Protein AF-A0A938SG83-F1 (afdb_monomer)

pLDDT: mean 83.79, std 10.86, range [40.94, 95.56]

Secondary structure (DSSP, 8-state):
--HHHHHHHHHHHHHHHHHHHHHHHHHHHHHHHHHHHHHHHHHHHHHHHHHHHHHHHHHHHHHHHHHHH--HHHHHHHHHHHHHHHHHHHHTTTT--HHHHHHHHHHHHHHHHHHHHHHHHHHHTTT---TT-PPPHHHHHHHHHHHHHHHHHHHHHHHHHHHHHHHHHHHHHHHHHHHHHHHHHHHHHHHHHHHHHHHHHHTTTTT--

Foldseek 3Di:
DDLVVLVVVLVVVLVVLVVVLVVLVVVLVVVLVVLVVLLVLLVVLLVLLVVLLVLLVLLVVLLQVCQQAVDCVSVVSNVVSLVVSLVSLVVSPPPDDPVLVVLSVVLNVLSVVLSVVSVVVSVVCRPPNDNPDDDDPVSVVSSVVSSVSSVVSSVVSVVSSVVSVVVSVVSVVVSVVVSVVSVVVSVVVNVVSVVVSVCVVCVVVVVVD

Radius of gyration: 32.95 Å; Cα contacts (8 Å, |Δi|>4): 135; chains: 1; bounding box: 69×24×102 Å

Structure (mmCIF, N/CA/C/O backbone):
data_AF-A0A938SG83-F1
#
_entry.id   AF-A0A938SG83-F1
#
loop_
_atom_site.group_PDB
_atom_site.id
_atom_site.type_symbol
_atom_site.label_atom_id
_atom_site.label_alt_id
_atom_site.label_comp_id
_atom_site.label_asym_id
_atom_site.label_entity_id
_atom_site.label_seq_id
_atom_site.pdbx_PDB_ins_code
_atom_site.Cartn_x
_atom_site.Cartn_y
_atom_site.Cartn_z
_atom_site.occupancy
_atom_site.B_iso_or_equiv
_atom_site.auth_seq_id
_atom_site.auth_comp_id
_atom_site.auth_asym_id
_atom_site.auth_atom_id
_atom_site.pdbx_PDB_model_num
ATOM 1 N N . MET A 1 1 ? -26.686 10.753 59.997 1.00 58.47 1 MET A N 1
ATOM 2 C CA . MET A 1 1 ? -26.735 11.209 58.584 1.00 58.47 1 MET A CA 1
ATOM 3 C C . MET A 1 1 ? -28.172 11.558 58.222 1.00 58.47 1 MET A C 1
ATOM 5 O O . MET A 1 1 ? -29.038 10.731 58.474 1.00 58.47 1 MET A O 1
ATOM 9 N N . THR A 1 2 ? -28.427 12.744 57.662 1.00 77.75 2 THR A N 1
ATOM 10 C CA . THR A 1 2 ? -29.764 13.160 57.194 1.00 77.75 2 THR A CA 1
ATOM 11 C C . THR A 1 2 ? -30.182 12.389 55.936 1.00 77.75 2 THR A C 1
ATOM 13 O O . THR A 1 2 ? -29.326 11.965 55.159 1.00 77.75 2 THR A O 1
ATOM 16 N N . ILE A 1 3 ? -31.492 12.224 55.721 1.00 70.81 3 ILE A N 1
ATOM 17 C CA . ILE A 1 3 ? -32.069 11.568 54.528 1.00 70.81 3 ILE A CA 1
ATOM 18 C C . ILE A 1 3 ? -31.540 12.221 53.238 1.00 70.81 3 ILE A C 1
ATOM 20 O O . ILE A 1 3 ? -31.137 11.522 52.312 1.00 70.81 3 ILE A O 1
ATOM 24 N N . ALA A 1 4 ? -31.420 13.553 53.228 1.00 72.81 4 ALA A N 1
ATOM 25 C CA . ALA A 1 4 ? -30.860 14.315 52.112 1.00 72.81 4 ALA A CA 1
ATOM 26 C C . ALA A 1 4 ? -29.414 13.911 51.761 1.00 72.81 4 ALA A C 1
ATOM 28 O O . ALA A 1 4 ? -29.109 13.704 50.591 1.00 72.81 4 ALA A O 1
ATOM 29 N N . ARG A 1 5 ? -28.526 13.720 52.754 1.00 74.44 5 ARG A N 1
ATOM 30 C CA . ARG A 1 5 ? -27.141 13.266 52.503 1.00 74.44 5 ARG A CA 1
ATOM 31 C C . ARG A 1 5 ? -27.086 11.862 51.898 1.00 74.44 5 ARG A C 1
ATOM 33 O O . ARG A 1 5 ? -26.196 11.592 51.103 1.00 74.44 5 ARG A O 1
ATOM 40 N N . LYS A 1 6 ? -28.024 10.982 52.264 1.00 68.75 6 LYS A N 1
ATOM 41 C CA . LYS A 1 6 ? -28.094 9.606 51.746 1.00 68.75 6 LYS A CA 1
ATOM 42 C C . LYS A 1 6 ? -28.573 9.563 50.293 1.00 68.75 6 LYS A C 1
ATOM 44 O O . LYS A 1 6 ? -27.947 8.896 49.478 1.00 68.75 6 LYS A O 1
ATOM 49 N N . LEU A 1 7 ? -29.625 10.319 49.966 1.00 73.50 7 LEU A N 1
ATOM 50 C CA . LEU A 1 7 ? -30.102 10.481 48.586 1.00 73.50 7 LEU A CA 1
ATOM 51 C C . LEU A 1 7 ? -29.025 11.105 47.690 1.00 73.50 7 LEU A C 1
ATOM 53 O O . LEU A 1 7 ? -28.800 10.628 46.583 1.00 73.50 7 LEU A O 1
ATOM 57 N N . PHE A 1 8 ? -28.313 12.117 48.197 1.00 79.38 8 PHE A N 1
ATOM 58 C CA . PHE A 1 8 ? -27.224 12.758 47.463 1.00 79.38 8 PHE A CA 1
ATOM 59 C C . PHE A 1 8 ? -26.074 11.786 47.167 1.00 79.38 8 PHE A C 1
ATOM 61 O O . PHE A 1 8 ? -25.594 11.744 46.041 1.00 79.38 8 PHE A O 1
ATOM 68 N N . LEU A 1 9 ? -25.670 10.956 48.140 1.00 77.62 9 LEU A N 1
ATOM 69 C CA . LEU A 1 9 ? -24.632 9.936 47.935 1.00 77.62 9 LEU A CA 1
ATOM 70 C C . LEU A 1 9 ? -25.041 8.886 46.891 1.00 77.62 9 LEU A C 1
ATOM 72 O O . LEU A 1 9 ? -24.224 8.522 46.050 1.00 77.62 9 LEU A O 1
ATOM 76 N N . GLY A 1 10 ? -26.297 8.425 46.922 1.00 71.50 10 GLY A N 1
ATOM 77 C CA . GLY A 1 10 ? -26.821 7.481 45.930 1.00 71.50 10 GLY A CA 1
ATOM 78 C C . GLY A 1 10 ? -26.847 8.072 44.519 1.00 71.50 10 GLY A C 1
ATOM 79 O O . GLY A 1 10 ? -26.412 7.425 43.569 1.00 71.50 10 GLY A O 1
ATOM 80 N N . PHE A 1 11 ? -27.278 9.330 44.389 1.00 78.88 11 PHE A N 1
ATOM 81 C CA . PHE A 1 11 ? -27.273 10.048 43.114 1.00 78.88 11 PHE A CA 1
ATOM 82 C C . PHE A 1 11 ? -25.852 10.262 42.574 1.00 78.88 11 PHE A C 1
ATOM 84 O O . PHE A 1 11 ? -25.595 10.047 41.392 1.00 78.88 11 PHE A O 1
ATOM 91 N N . LEU A 1 12 ? -24.905 10.618 43.445 1.00 82.62 12 LEU A N 1
ATOM 92 C CA . LEU A 1 12 ? -23.506 10.824 43.071 1.00 82.62 12 LEU A CA 1
ATOM 93 C C . LEU A 1 12 ? -22.825 9.508 42.657 1.00 82.62 12 LEU A C 1
ATOM 95 O O . LEU A 1 12 ? -22.059 9.494 41.697 1.00 82.62 12 LEU A O 1
ATOM 99 N N . GLY A 1 13 ? -23.164 8.396 43.318 1.00 78.88 13 GLY A N 1
ATOM 100 C CA . GLY A 1 13 ? -22.734 7.054 42.918 1.00 78.88 13 GLY A CA 1
ATOM 101 C C . GLY A 1 13 ? -23.264 6.646 41.540 1.00 78.88 13 GLY A C 1
ATOM 102 O O . GLY A 1 13 ? -22.503 6.129 40.725 1.00 78.88 13 GLY A O 1
ATOM 103 N N . LEU A 1 14 ? -24.534 6.942 41.241 1.00 77.81 14 LEU A N 1
ATOM 104 C CA . LEU A 1 14 ? -25.116 6.700 39.917 1.00 77.81 14 LEU A CA 1
ATOM 105 C C . LEU A 1 14 ? -24.418 7.532 38.830 1.00 77.81 14 LEU A C 1
ATOM 107 O O . LEU A 1 14 ? -24.087 7.001 37.774 1.00 77.81 14 LEU A O 1
ATOM 111 N N . ILE A 1 15 ? -24.151 8.816 39.093 1.00 82.88 15 ILE A N 1
ATOM 112 C CA . ILE A 1 15 ? -23.405 9.678 38.163 1.00 82.88 15 ILE A CA 1
ATOM 113 C C . ILE A 1 15 ? -22.009 9.111 37.903 1.00 82.88 15 ILE A C 1
ATOM 115 O O . ILE A 1 15 ? -21.587 9.052 36.750 1.00 82.88 15 ILE A O 1
ATOM 119 N N . PHE A 1 16 ? -21.300 8.680 38.950 1.00 83.38 16 PHE A N 1
ATOM 120 C CA . PHE A 1 16 ? -19.967 8.098 38.805 1.00 83.38 16 PHE A CA 1
ATOM 121 C C . PHE A 1 16 ? -19.992 6.832 37.939 1.00 83.38 16 PHE A C 1
ATOM 123 O O . PHE A 1 16 ? -19.154 6.680 37.055 1.00 83.38 16 PHE A O 1
ATOM 130 N N . LEU A 1 17 ? -20.990 5.967 38.136 1.00 79.88 17 LEU A N 1
ATOM 131 C CA . LEU A 1 17 ? -21.187 4.763 37.329 1.00 79.88 17 LEU A CA 1
ATOM 132 C C . LEU A 1 17 ? -21.442 5.099 35.851 1.00 79.88 17 LEU A C 1
ATOM 134 O O . LEU A 1 17 ? -20.802 4.529 34.973 1.00 79.88 17 LEU A O 1
ATOM 138 N N . ILE A 1 18 ? -22.331 6.057 35.568 1.00 80.50 18 ILE A N 1
ATOM 139 C CA . ILE A 1 18 ? -22.620 6.504 34.195 1.00 80.50 18 ILE A CA 1
ATOM 140 C C . ILE A 1 18 ? -21.370 7.111 33.548 1.00 80.50 18 ILE A C 1
ATOM 142 O O . ILE A 1 18 ? -21.065 6.809 32.395 1.00 80.50 18 ILE A O 1
ATOM 146 N N . ALA A 1 19 ? -20.626 7.942 34.282 1.00 83.81 19 ALA A N 1
ATOM 147 C CA . ALA A 1 19 ? -19.393 8.548 33.792 1.00 83.81 19 ALA A CA 1
ATOM 148 C C . ALA A 1 19 ? -18.319 7.491 33.488 1.00 83.81 19 ALA A C 1
ATOM 150 O O . ALA A 1 19 ? -17.648 7.586 32.462 1.00 83.81 19 ALA A O 1
ATOM 151 N N . PHE A 1 20 ? -18.188 6.469 34.340 1.00 83.50 20 PHE A N 1
ATOM 152 C CA . PHE A 1 20 ? -17.279 5.346 34.125 1.00 83.50 20 PHE A CA 1
ATOM 153 C C . PHE A 1 20 ? -17.648 4.556 32.862 1.00 83.50 20 PHE A C 1
ATOM 155 O O . PHE A 1 20 ? -16.796 4.369 31.995 1.00 83.50 20 PHE A O 1
ATOM 162 N N . LEU A 1 21 ? -18.925 4.188 32.702 1.00 79.81 21 LEU A N 1
ATOM 163 C CA . LEU A 1 21 ? -19.431 3.497 31.509 1.00 79.81 21 LEU A CA 1
ATOM 164 C C . LEU A 1 21 ? -19.200 4.313 30.229 1.00 79.81 21 LEU A C 1
ATOM 166 O O . LEU A 1 21 ? -18.760 3.775 29.213 1.00 79.81 21 LEU A O 1
ATOM 170 N N . ALA A 1 22 ? -19.457 5.623 30.276 1.00 80.69 22 ALA A N 1
ATOM 171 C CA . ALA A 1 22 ? -19.234 6.514 29.143 1.00 80.69 22 ALA A CA 1
ATOM 172 C C . ALA A 1 22 ? -17.743 6.621 28.782 1.00 80.69 22 ALA A C 1
ATOM 174 O O . ALA A 1 22 ? -17.390 6.528 27.606 1.00 80.69 22 ALA A O 1
ATOM 175 N N . ALA A 1 23 ? -16.861 6.783 29.773 1.00 83.38 23 ALA A N 1
ATOM 176 C CA . ALA A 1 23 ? -15.417 6.847 29.555 1.00 83.38 23 ALA A CA 1
ATOM 177 C C . ALA A 1 23 ? -14.872 5.539 28.960 1.00 83.38 23 ALA A C 1
ATOM 179 O O . ALA A 1 23 ? -14.093 5.574 28.006 1.00 83.38 23 ALA A O 1
ATOM 180 N N . PHE A 1 24 ? -15.329 4.400 29.481 1.00 81.62 24 PHE A N 1
ATOM 181 C CA . PHE A 1 24 ? -14.961 3.075 28.996 1.00 81.62 24 PHE A CA 1
ATOM 182 C C . PHE A 1 24 ? -15.437 2.839 27.554 1.00 81.62 24 PHE A C 1
ATOM 184 O O . PHE A 1 24 ? -14.661 2.412 26.699 1.00 81.62 24 PHE A O 1
ATOM 191 N N . GLY A 1 25 ? -16.679 3.219 27.236 1.00 79.06 25 GLY A N 1
ATOM 192 C CA . GLY A 1 25 ? -17.199 3.141 25.871 1.00 79.06 25 GLY A CA 1
ATOM 193 C C . GLY A 1 25 ? -16.419 4.009 24.882 1.00 79.06 25 GLY A C 1
ATOM 194 O O . GLY A 1 25 ? -16.067 3.545 23.798 1.00 79.06 25 GLY A O 1
ATOM 195 N N . VAL A 1 26 ? -16.077 5.245 25.262 1.00 85.00 26 VAL A N 1
ATOM 196 C CA . VAL A 1 26 ? -15.258 6.137 24.421 1.00 85.00 26 VAL A CA 1
ATOM 197 C C . VAL A 1 26 ? -13.861 5.562 24.180 1.00 85.00 26 VAL A C 1
ATOM 199 O O . VAL A 1 26 ? -13.333 5.710 23.078 1.00 85.00 26 VAL A O 1
ATOM 202 N N . TYR A 1 27 ? -13.256 4.917 25.180 1.00 85.12 27 TYR A N 1
ATOM 203 C CA . TYR A 1 27 ? -11.946 4.283 25.036 1.00 85.12 27 TYR A CA 1
ATOM 204 C C . TYR A 1 27 ? -11.964 3.181 23.966 1.00 85.12 27 TYR A C 1
ATOM 206 O O . TYR A 1 27 ? -11.200 3.268 23.005 1.00 85.12 27 TYR A O 1
ATOM 214 N N . HIS A 1 28 ? -12.894 2.227 24.060 1.00 80.31 28 HIS A N 1
ATOM 215 C CA . HIS A 1 28 ? -12.979 1.120 23.101 1.00 80.31 28 HIS A CA 1
ATOM 216 C C . HIS A 1 28 ? -13.364 1.561 21.689 1.00 80.31 28 HIS A C 1
ATOM 218 O O . HIS A 1 28 ? -12.824 1.043 20.716 1.00 80.31 28 HIS A O 1
ATOM 224 N N . VAL A 1 29 ? -14.248 2.556 21.551 1.00 82.31 29 VAL A N 1
ATOM 225 C CA . VAL A 1 29 ? -14.577 3.111 20.228 1.00 82.31 29 VAL A CA 1
ATOM 226 C C . VAL A 1 29 ? -13.345 3.744 19.580 1.00 82.31 29 VAL A C 1
ATOM 228 O O . VAL A 1 29 ? -13.130 3.569 18.384 1.00 82.31 29 VAL A O 1
ATOM 231 N N . ARG A 1 30 ? -12.510 4.453 20.351 1.00 86.00 30 ARG A N 1
ATOM 232 C CA . ARG A 1 30 ? -11.270 5.054 19.831 1.00 86.00 30 ARG A CA 1
ATOM 233 C C . ARG A 1 30 ? -10.227 4.013 19.444 1.00 86.00 30 ARG A C 1
ATOM 235 O O . ARG A 1 30 ? -9.486 4.239 18.494 1.00 86.00 30 ARG A O 1
ATOM 242 N N . GLU A 1 31 ? -10.135 2.921 20.190 1.00 84.06 31 GLU A N 1
ATOM 243 C CA . GLU A 1 31 ? -9.242 1.806 19.871 1.00 84.06 31 GLU A CA 1
ATOM 244 C C . GLU A 1 31 ? -9.673 1.126 18.567 1.00 84.06 31 GLU A C 1
ATOM 246 O O . GLU A 1 31 ? -8.895 1.094 17.616 1.00 84.06 31 GLU A O 1
ATOM 251 N N . LEU A 1 32 ? -10.959 0.778 18.453 1.00 83.25 32 LEU A N 1
ATOM 252 C CA . LEU A 1 32 ? -11.530 0.215 17.231 1.00 83.25 32 LEU A CA 1
ATOM 253 C C . LEU A 1 32 ? -11.333 1.141 16.021 1.00 83.25 32 LEU A C 1
ATOM 255 O O . LEU A 1 32 ? -10.962 0.682 14.942 1.00 83.25 32 LEU A O 1
ATOM 259 N N . GLN A 1 33 ? -11.541 2.452 16.190 1.00 86.25 33 GLN A N 1
ATOM 260 C CA . GLN A 1 33 ? -11.285 3.436 15.133 1.00 86.25 33 GLN A CA 1
ATOM 261 C C . GLN A 1 33 ? -9.827 3.409 14.667 1.00 86.25 33 GLN A C 1
ATOM 263 O O . GLN A 1 33 ? -9.587 3.374 13.466 1.00 86.25 33 GLN A O 1
ATOM 268 N N . ARG A 1 34 ? -8.856 3.362 15.589 1.00 86.25 34 ARG A N 1
ATOM 269 C CA . ARG A 1 34 ? -7.429 3.316 15.231 1.00 86.25 34 ARG A CA 1
ATOM 270 C C . ARG A 1 34 ? -7.075 2.081 14.411 1.00 86.25 34 ARG A C 1
ATOM 272 O O . ARG A 1 34 ? -6.322 2.206 13.447 1.00 86.25 34 ARG A O 1
ATOM 279 N N . ASP A 1 35 ? -7.598 0.916 14.773 1.00 84.94 35 ASP A N 1
ATOM 280 C CA . ASP A 1 35 ? -7.291 -0.320 14.048 1.00 84.94 35 ASP A CA 1
ATOM 281 C C . ASP A 1 35 ? -7.990 -0.366 12.688 1.00 84.94 35 ASP A C 1
ATOM 283 O O . ASP A 1 35 ? -7.405 -0.801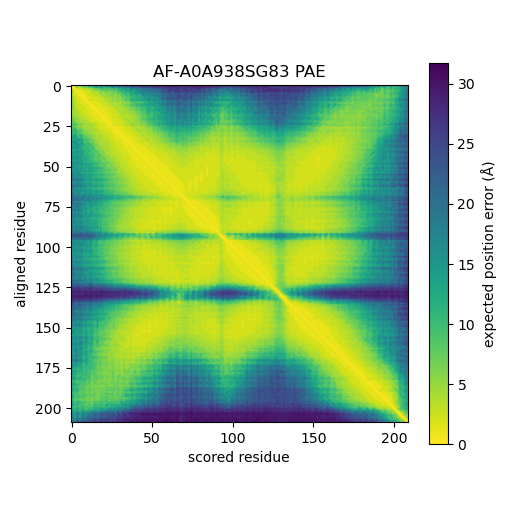 11.694 1.00 84.94 35 ASP A O 1
ATOM 287 N N . THR A 1 36 ? -9.198 0.197 12.602 1.00 84.88 36 THR A N 1
ATOM 288 C CA . THR A 1 36 ? -9.910 0.354 11.326 1.00 84.88 36 THR A CA 1
ATOM 289 C C . THR A 1 36 ? -9.180 1.330 10.395 1.00 84.88 36 THR A C 1
ATOM 291 O O . THR A 1 36 ? -8.990 1.025 9.216 1.00 84.88 36 THR A O 1
ATOM 294 N N . ASP A 1 37 ? -8.704 2.464 10.918 1.00 88.19 37 ASP A N 1
ATOM 295 C CA . ASP A 1 37 ? -7.928 3.456 10.163 1.00 88.19 37 ASP A CA 1
ATOM 296 C C . ASP A 1 37 ? -6.611 2.853 9.646 1.00 88.19 37 ASP A C 1
ATOM 298 O O . ASP A 1 37 ? -6.239 3.054 8.486 1.00 88.19 37 ASP A O 1
ATOM 302 N N . ARG A 1 38 ? -5.923 2.049 10.472 1.00 86.69 38 ARG A N 1
ATOM 303 C CA . ARG A 1 38 ? -4.720 1.301 10.064 1.00 86.69 38 ARG A CA 1
ATOM 304 C C . ARG A 1 38 ? -5.021 0.285 8.968 1.00 86.69 38 ARG A C 1
ATOM 306 O O . ARG A 1 38 ? -4.286 0.219 7.983 1.00 86.69 38 ARG A O 1
ATOM 313 N N . ALA A 1 39 ? -6.098 -0.488 9.103 1.00 87.69 39 ALA A N 1
ATOM 314 C CA . ALA A 1 39 ? -6.517 -1.438 8.076 1.00 87.69 39 ALA A CA 1
ATOM 315 C C . ALA A 1 39 ? -6.831 -0.722 6.752 1.00 87.69 39 ALA A C 1
ATOM 317 O O . ALA A 1 39 ? -6.397 -1.155 5.681 1.00 87.69 39 ALA A O 1
ATOM 318 N N . GLU A 1 40 ? -7.531 0.414 6.804 1.00 89.50 40 GLU A N 1
ATOM 319 C CA . GLU A 1 40 ? -7.802 1.209 5.610 1.00 89.50 40 GLU A CA 1
ATOM 320 C C . GLU A 1 40 ? -6.510 1.741 4.980 1.00 89.50 40 GLU A C 1
ATOM 322 O O . GLU A 1 40 ? -6.359 1.710 3.755 1.00 89.50 40 GLU A O 1
ATOM 327 N N . GLN A 1 41 ? -5.563 2.187 5.797 1.00 89.44 41 GLN A N 1
ATOM 328 C CA . GLN A 1 41 ? -4.268 2.661 5.336 1.00 89.44 41 GLN A CA 1
ATOM 329 C C . GLN A 1 41 ? -3.470 1.567 4.617 1.00 89.44 41 GLN A C 1
ATOM 331 O O . GLN A 1 41 ? -3.013 1.796 3.495 1.00 89.44 41 GLN A O 1
ATOM 336 N N . TYR A 1 42 ? -3.368 0.363 5.188 1.00 90.25 42 TYR A N 1
ATOM 337 C CA . TYR A 1 42 ? -2.723 -0.772 4.518 1.00 90.25 42 TYR A CA 1
ATOM 338 C C . TYR A 1 42 ? -3.418 -1.128 3.200 1.00 90.25 42 TYR A C 1
ATOM 340 O O . TYR A 1 42 ? -2.754 -1.335 2.181 1.00 90.25 42 TYR A O 1
ATOM 348 N N . ARG A 1 43 ? -4.756 -1.100 3.171 1.00 90.50 43 ARG A N 1
ATOM 349 C CA . ARG A 1 43 ? -5.537 -1.319 1.945 1.00 90.50 43 ARG A CA 1
ATOM 350 C C . ARG A 1 43 ? -5.224 -0.270 0.874 1.00 90.50 43 ARG A C 1
ATOM 352 O O . ARG A 1 43 ? -5.032 -0.622 -0.289 1.00 90.50 43 ARG A O 1
ATOM 359 N N . ARG A 1 44 ? -5.157 1.014 1.244 1.00 91.50 44 ARG A N 1
ATOM 360 C CA . ARG A 1 44 ? -4.800 2.109 0.322 1.00 91.50 44 ARG A CA 1
ATOM 361 C C . ARG A 1 44 ? -3.371 1.960 -0.203 1.00 91.50 44 ARG A C 1
ATOM 363 O O . ARG A 1 44 ? -3.151 2.154 -1.399 1.00 91.50 44 ARG A O 1
ATOM 370 N N . ASN A 1 45 ? -2.426 1.563 0.648 1.00 91.50 45 ASN A N 1
ATOM 371 C CA . ASN A 1 45 ? -1.042 1.311 0.245 1.00 91.50 45 ASN A CA 1
ATOM 372 C C . ASN A 1 45 ? -0.945 0.141 -0.748 1.00 91.50 45 ASN A C 1
ATOM 374 O O . ASN A 1 45 ? -0.272 0.268 -1.770 1.00 91.50 45 ASN A O 1
ATOM 378 N N . ALA A 1 46 ? -1.670 -0.956 -0.511 1.00 91.69 46 ALA A N 1
ATOM 379 C CA . ALA A 1 46 ? -1.731 -2.094 -1.430 1.00 91.69 46 ALA A CA 1
ATOM 380 C C . ALA A 1 46 ? -2.332 -1.716 -2.798 1.00 91.69 46 ALA A C 1
ATOM 382 O O . ALA A 1 46 ? -1.792 -2.090 -3.840 1.00 91.69 46 ALA A O 1
ATOM 383 N N . LEU A 1 47 ? -3.418 -0.932 -2.815 1.00 92.12 47 LEU A N 1
ATOM 384 C CA . LEU A 1 47 ? -4.016 -0.424 -4.058 1.00 92.12 47 LEU A CA 1
ATOM 385 C C . LEU A 1 47 ? -3.049 0.485 -4.824 1.00 92.12 47 LEU A C 1
ATOM 387 O O . LEU A 1 47 ? -2.863 0.308 -6.025 1.00 92.12 47 LEU A O 1
ATOM 391 N N . THR A 1 48 ? -2.376 1.395 -4.122 1.00 93.06 48 THR A N 1
ATOM 392 C CA . THR A 1 48 ? -1.378 2.293 -4.720 1.00 93.06 48 THR A CA 1
ATOM 393 C C . THR A 1 48 ? -0.199 1.508 -5.303 1.00 93.06 48 THR A C 1
ATOM 395 O O . THR A 1 48 ? 0.254 1.800 -6.406 1.00 93.06 48 THR A O 1
ATOM 398 N N . LEU A 1 49 ? 0.285 0.466 -4.617 1.00 93.94 49 LEU A N 1
ATOM 399 C CA . LEU A 1 49 ? 1.324 -0.416 -5.163 1.00 93.94 49 LEU A CA 1
ATOM 400 C C . LEU A 1 49 ? 0.865 -1.158 -6.421 1.00 93.94 49 LEU A C 1
ATOM 402 O O . LEU A 1 49 ? 1.658 -1.346 -7.343 1.00 93.94 49 LEU A O 1
ATOM 406 N N . ARG A 1 50 ? -0.411 -1.541 -6.497 1.00 94.00 50 ARG A N 1
ATOM 407 C CA . ARG A 1 50 ? -0.982 -2.157 -7.697 1.00 94.00 50 ARG A CA 1
ATOM 408 C C . ARG A 1 50 ? -1.060 -1.173 -8.866 1.00 94.00 50 ARG A C 1
ATOM 410 O O . ARG A 1 50 ? -0.767 -1.551 -9.997 1.00 94.00 50 ARG A O 1
ATOM 417 N N . GLU A 1 51 ? -1.389 0.090 -8.607 1.00 94.25 51 GLU A N 1
ATOM 418 C CA . GLU A 1 51 ? -1.317 1.156 -9.617 1.00 94.25 51 GLU A CA 1
ATOM 419 C C . GLU A 1 51 ? 0.123 1.386 -10.095 1.00 94.25 51 GLU A C 1
ATOM 421 O O . GLU A 1 51 ? 0.368 1.481 -11.298 1.00 94.25 51 GLU A O 1
ATOM 426 N N . ILE A 1 52 ? 1.092 1.385 -9.175 1.00 94.50 52 ILE A N 1
ATOM 427 C CA . ILE A 1 52 ? 2.520 1.463 -9.507 1.00 94.50 52 ILE A CA 1
ATOM 428 C C . ILE A 1 52 ? 2.943 0.281 -10.385 1.00 94.50 52 ILE A C 1
ATOM 430 O O . ILE A 1 52 ? 3.646 0.482 -11.372 1.00 94.50 52 ILE A O 1
ATOM 434 N N . GLN A 1 53 ? 2.493 -0.939 -10.078 1.00 93.81 53 GLN A N 1
ATOM 435 C CA . GLN A 1 53 ? 2.777 -2.128 -10.884 1.00 93.81 53 GLN A CA 1
ATOM 436 C C . GLN A 1 53 ? 2.282 -1.967 -12.329 1.00 93.81 53 GLN A C 1
ATOM 438 O O . GLN A 1 53 ? 3.019 -2.261 -13.273 1.00 93.81 53 GLN A O 1
ATOM 443 N N . LEU A 1 54 ? 1.056 -1.466 -12.511 1.00 93.06 54 LEU A N 1
ATOM 444 C CA . LEU A 1 54 ? 0.501 -1.182 -13.836 1.00 93.06 54 LEU A CA 1
ATOM 445 C C . LEU A 1 54 ? 1.326 -0.116 -14.564 1.00 93.06 54 LEU A C 1
ATOM 447 O O . LEU A 1 54 ? 1.723 -0.319 -15.706 1.00 93.06 54 LEU A O 1
ATOM 451 N N . ARG A 1 55 ? 1.696 0.969 -13.884 1.00 94.00 55 ARG A N 1
ATOM 452 C CA . ARG A 1 55 ? 2.490 2.043 -14.498 1.00 94.00 55 ARG A CA 1
ATOM 453 C C . ARG A 1 55 ? 3.918 1.642 -14.826 1.00 94.00 55 ARG A C 1
ATOM 455 O O . ARG A 1 55 ? 4.470 2.127 -15.810 1.00 94.00 55 ARG A O 1
ATOM 462 N N . LEU A 1 56 ? 4.529 0.756 -14.044 1.00 93.12 56 LEU A N 1
ATOM 463 C CA . LEU A 1 56 ? 5.818 0.153 -14.385 1.00 93.12 56 LEU A CA 1
ATOM 464 C C . LEU A 1 56 ? 5.709 -0.642 -15.692 1.00 93.12 56 LEU A C 1
ATOM 466 O O . LEU A 1 56 ? 6.615 -0.588 -16.519 1.00 93.12 56 LEU A O 1
ATOM 470 N N . ARG A 1 57 ? 4.585 -1.337 -15.916 1.00 92.62 57 ARG A N 1
ATOM 471 C CA . ARG A 1 57 ? 4.311 -2.024 -17.189 1.00 92.62 57 ARG A CA 1
ATOM 472 C C . ARG A 1 57 ? 4.146 -1.044 -18.340 1.00 92.62 57 ARG A C 1
ATOM 474 O O . ARG A 1 57 ? 4.816 -1.211 -19.353 1.00 92.62 57 ARG A O 1
ATOM 481 N N . ASP A 1 58 ? 3.377 0.018 -18.144 1.00 93.69 58 ASP A N 1
ATOM 482 C CA . ASP A 1 58 ? 3.234 1.069 -19.155 1.00 93.69 58 ASP A CA 1
ATOM 483 C C . ASP A 1 58 ? 4.588 1.729 -19.474 1.00 93.69 58 ASP A C 1
ATOM 485 O O . ASP A 1 58 ? 4.879 2.057 -20.623 1.00 93.69 58 ASP A O 1
ATOM 489 N N . THR A 1 59 ? 5.456 1.879 -18.466 1.00 92.62 59 THR A N 1
ATOM 490 C CA . THR A 1 59 ? 6.816 2.423 -18.618 1.00 92.62 59 THR A CA 1
ATOM 491 C C . THR A 1 59 ? 7.674 1.502 -19.489 1.00 92.62 59 THR A C 1
ATOM 493 O O . THR A 1 59 ? 8.354 1.976 -20.402 1.00 92.62 59 THR A O 1
ATOM 496 N N . ARG A 1 60 ? 7.608 0.183 -19.256 1.00 91.19 60 ARG A N 1
ATOM 497 C CA . ARG A 1 60 ? 8.274 -0.829 -20.091 1.00 91.19 60 ARG A CA 1
ATOM 498 C C . ARG A 1 60 ? 7.782 -0.779 -21.528 1.00 91.19 60 ARG A C 1
ATOM 500 O O . ARG A 1 60 ? 8.596 -0.795 -22.448 1.00 91.19 60 ARG A O 1
ATOM 507 N N . ASP A 1 61 ? 6.470 -0.720 -21.717 1.00 92.00 61 ASP A N 1
ATOM 508 C CA . ASP A 1 61 ? 5.854 -0.735 -23.040 1.00 92.00 61 ASP A CA 1
ATOM 509 C C . ASP A 1 61 ? 6.188 0.545 -23.818 1.00 92.00 61 ASP A C 1
ATOM 511 O O . ASP A 1 61 ? 6.505 0.474 -25.009 1.00 92.00 61 ASP A O 1
ATOM 515 N N . ALA A 1 62 ? 6.222 1.704 -23.150 1.00 92.12 62 ALA A N 1
ATOM 516 C CA . ALA A 1 62 ? 6.691 2.960 -23.732 1.00 92.12 62 ALA A CA 1
ATOM 517 C C . ALA A 1 62 ? 8.170 2.877 -24.147 1.00 92.12 62 ALA A C 1
ATOM 519 O O . ALA A 1 62 ? 8.507 3.217 -25.281 1.00 92.12 62 ALA A O 1
ATOM 520 N N . PHE A 1 63 ? 9.044 2.354 -23.280 1.00 91.25 63 PHE A N 1
ATOM 521 C CA . PHE A 1 63 ? 10.459 2.149 -23.605 1.00 91.25 63 PHE A CA 1
ATOM 522 C C . PHE A 1 63 ? 10.647 1.183 -24.784 1.00 91.25 63 PHE A C 1
ATOM 524 O O . PHE A 1 63 ? 11.354 1.490 -25.743 1.00 91.25 63 PHE A O 1
ATOM 531 N N . ALA A 1 64 ? 9.975 0.031 -24.765 1.00 89.38 64 ALA A N 1
ATOM 532 C CA . ALA A 1 64 ? 10.037 -0.946 -25.846 1.00 89.38 64 ALA A CA 1
ATOM 533 C C . ALA A 1 64 ? 9.506 -0.373 -27.171 1.00 89.38 64 ALA A C 1
ATOM 535 O O . ALA A 1 64 ? 10.065 -0.646 -28.234 1.00 89.38 64 ALA A O 1
ATOM 536 N N . SER A 1 65 ? 8.450 0.443 -27.121 1.00 90.06 65 SER A N 1
ATOM 537 C CA . SER A 1 65 ? 7.894 1.115 -28.301 1.00 90.06 65 SER A CA 1
ATOM 538 C C . SER A 1 65 ? 8.854 2.165 -28.853 1.00 90.06 65 SER A C 1
ATOM 540 O O . SER A 1 65 ? 9.056 2.212 -30.068 1.00 90.06 65 SER A O 1
ATOM 542 N N . PHE A 1 66 ? 9.517 2.933 -27.981 1.00 89.69 66 PHE A N 1
ATOM 543 C CA . PHE A 1 66 ? 10.592 3.843 -28.375 1.00 89.69 66 PHE A CA 1
ATOM 544 C C . PHE A 1 66 ? 11.730 3.091 -29.071 1.00 89.69 66 PHE A C 1
ATOM 546 O O . PHE A 1 66 ? 12.145 3.489 -30.154 1.00 89.69 66 PHE A O 1
ATOM 553 N N . LEU A 1 67 ? 12.191 1.965 -28.515 1.00 86.69 67 LEU A N 1
ATOM 554 C CA . LEU A 1 67 ? 13.254 1.166 -29.133 1.00 86.69 67 LEU A CA 1
ATOM 555 C C . LEU A 1 67 ? 12.899 0.692 -30.551 1.00 86.69 67 LEU A C 1
ATOM 557 O O . LEU A 1 67 ? 13.767 0.685 -31.423 1.00 86.69 67 LEU A O 1
ATOM 561 N N . ARG A 1 68 ? 11.639 0.308 -30.787 1.00 86.31 68 ARG A N 1
ATOM 562 C CA . ARG A 1 68 ? 11.173 -0.205 -32.089 1.00 86.31 68 ARG A CA 1
ATOM 563 C C . ARG A 1 68 ? 10.966 0.887 -33.134 1.00 86.31 68 ARG A C 1
ATOM 565 O O . ARG A 1 68 ? 11.228 0.655 -34.312 1.00 86.31 68 ARG A O 1
ATOM 572 N N . THR A 1 69 ? 10.433 2.034 -32.721 1.00 86.31 69 THR A N 1
ATOM 573 C CA . THR A 1 69 ? 9.941 3.079 -33.638 1.00 86.31 69 THR A CA 1
ATOM 574 C C . THR A 1 69 ? 10.865 4.290 -33.723 1.00 86.31 69 THR A C 1
ATOM 576 O O . THR A 1 69 ? 10.890 4.962 -34.749 1.00 86.31 69 THR A O 1
ATOM 579 N N . GLY A 1 70 ? 11.623 4.574 -32.663 1.00 84.44 70 GLY A N 1
ATOM 580 C CA . GLY A 1 70 ? 12.389 5.807 -32.501 1.00 84.44 70 GLY A CA 1
ATOM 581 C C . GLY A 1 70 ? 11.537 7.063 -32.273 1.00 84.44 70 GLY A C 1
ATOM 582 O O . GLY A 1 70 ? 12.095 8.157 -32.285 1.00 84.44 70 GLY A O 1
ATOM 583 N N . ASP A 1 71 ? 10.216 6.939 -32.083 1.00 87.88 71 ASP A N 1
ATOM 584 C CA . ASP A 1 71 ? 9.306 8.083 -31.937 1.00 87.88 71 ASP A CA 1
ATOM 585 C C . ASP A 1 71 ? 9.480 8.782 -30.576 1.00 87.88 71 ASP A C 1
ATOM 587 O O . ASP A 1 71 ? 9.332 8.172 -29.511 1.00 87.88 71 ASP A O 1
ATOM 591 N N . GLU A 1 72 ? 9.753 10.090 -30.605 1.00 88.69 72 GLU A N 1
ATOM 592 C CA . GLU A 1 72 ? 9.916 10.920 -29.409 1.00 88.69 72 GLU A CA 1
ATOM 593 C C . GLU A 1 72 ? 8.655 10.955 -28.527 1.00 88.69 72 GLU A C 1
ATOM 595 O O . GLU A 1 72 ? 8.776 11.129 -27.312 1.00 88.69 72 GLU A O 1
ATOM 600 N N . ALA A 1 73 ? 7.459 10.706 -29.075 1.00 91.69 73 ALA A N 1
ATOM 601 C CA . ALA A 1 73 ? 6.231 10.604 -28.284 1.00 91.69 73 ALA A CA 1
ATOM 602 C C . ALA A 1 73 ? 6.317 9.495 -27.218 1.00 91.69 73 ALA A C 1
ATOM 604 O O . ALA A 1 73 ? 5.907 9.693 -26.070 1.00 91.69 73 ALA A O 1
ATOM 605 N N . HIS A 1 74 ? 6.916 8.349 -27.556 1.00 91.75 74 HIS A N 1
ATOM 606 C CA . HIS A 1 74 ? 7.131 7.260 -26.601 1.00 91.75 74 HIS A CA 1
ATOM 607 C C . HIS A 1 74 ? 8.181 7.612 -25.546 1.00 91.75 74 HIS A C 1
ATOM 609 O O . HIS A 1 74 ? 8.047 7.213 -24.389 1.00 91.75 74 HIS A O 1
ATOM 615 N N . SER A 1 75 ? 9.188 8.411 -25.912 1.00 90.62 75 SER A N 1
ATOM 616 C CA . SER A 1 75 ? 10.171 8.919 -24.953 1.00 90.62 75 SER A CA 1
ATOM 617 C C . SER A 1 75 ? 9.540 9.857 -23.930 1.00 90.62 75 SER A C 1
ATOM 619 O O . SER A 1 75 ? 9.834 9.760 -22.741 1.00 90.62 75 SER A O 1
ATOM 621 N N . LEU A 1 76 ? 8.654 10.749 -24.371 1.00 93.44 76 LEU A N 1
ATOM 622 C CA . LEU A 1 76 ? 7.925 11.647 -23.476 1.00 93.44 76 LEU A CA 1
ATOM 623 C C . LEU A 1 76 ? 6.976 10.873 -22.553 1.00 93.44 76 LEU A C 1
ATOM 625 O O . LEU A 1 76 ? 6.901 11.171 -21.359 1.00 93.44 76 LEU A O 1
ATOM 629 N N . ALA A 1 77 ? 6.291 9.854 -23.081 1.00 93.88 77 ALA A N 1
ATOM 630 C CA . ALA A 1 77 ? 5.442 8.974 -22.283 1.00 93.88 77 ALA A CA 1
ATOM 631 C C . ALA A 1 77 ? 6.246 8.237 -21.198 1.00 93.88 77 ALA A C 1
ATOM 633 O O . ALA A 1 77 ? 5.834 8.227 -20.038 1.00 93.88 77 ALA A O 1
ATOM 634 N N . PHE A 1 78 ? 7.415 7.688 -21.550 1.00 94.44 78 PHE A N 1
ATOM 635 C CA . PHE A 1 78 ? 8.333 7.047 -20.605 1.00 94.44 78 PHE A CA 1
ATOM 636 C C . PHE A 1 78 ? 8.732 7.991 -19.460 1.00 94.44 78 PHE A C 1
ATOM 638 O O . PHE A 1 78 ? 8.603 7.631 -18.287 1.00 94.44 78 PHE A O 1
ATOM 645 N N . GLU A 1 79 ? 9.161 9.214 -19.780 1.00 94.12 79 GLU A N 1
ATOM 646 C CA . GLU A 1 79 ? 9.564 10.212 -18.781 1.00 94.12 79 GLU A CA 1
ATOM 647 C C . GLU A 1 79 ? 8.401 10.587 -17.851 1.00 94.12 79 GLU A C 1
ATOM 649 O O . GLU A 1 79 ? 8.547 10.607 -16.625 1.00 94.12 79 GLU A O 1
ATOM 654 N N . HIS A 1 80 ? 7.211 10.814 -18.413 1.00 95.56 80 HIS A N 1
ATOM 655 C CA . HIS A 1 80 ? 6.021 11.136 -17.630 1.00 95.56 80 HIS A CA 1
ATOM 656 C C . HIS A 1 80 ? 5.639 10.001 -16.667 1.00 95.56 80 HIS A C 1
ATOM 658 O O . HIS A 1 80 ? 5.423 10.241 -15.474 1.00 95.56 80 HIS A O 1
ATOM 664 N N . LEU A 1 81 ? 5.585 8.759 -17.159 1.00 94.69 81 LEU A N 1
ATOM 665 C CA . LEU A 1 81 ? 5.233 7.583 -16.358 1.00 94.69 81 LEU A CA 1
ATOM 666 C C . LEU A 1 81 ? 6.238 7.354 -15.226 1.00 94.69 81 LEU A C 1
ATOM 668 O O . LEU A 1 81 ? 5.847 7.169 -14.074 1.00 94.69 81 LEU A O 1
ATOM 672 N N . THR A 1 82 ? 7.526 7.478 -15.527 1.00 93.69 82 THR A N 1
ATOM 673 C CA . THR A 1 82 ? 8.623 7.342 -14.565 1.00 93.69 82 THR A CA 1
ATOM 674 C C . THR A 1 82 ? 8.533 8.350 -13.417 1.00 93.69 82 THR A C 1
ATOM 676 O O . THR A 1 82 ? 8.709 7.994 -12.241 1.00 93.69 82 THR A O 1
ATOM 679 N N . VAL A 1 83 ? 8.253 9.617 -13.742 1.00 94.75 83 VAL A N 1
ATOM 680 C CA . VAL A 1 83 ? 8.045 10.678 -12.748 1.00 94.75 83 VAL A CA 1
ATOM 681 C C . VAL A 1 83 ? 6.805 10.378 -11.910 1.00 94.75 83 VAL A C 1
ATOM 683 O O . VAL A 1 83 ? 6.826 10.562 -10.691 1.00 94.75 83 VAL A O 1
ATOM 686 N N . SER A 1 84 ? 5.736 9.889 -12.539 1.00 94.56 84 SER A N 1
ATOM 687 C CA . SER A 1 84 ? 4.497 9.527 -11.851 1.00 94.56 84 SER A CA 1
ATOM 688 C C . SER A 1 84 ? 4.707 8.384 -10.852 1.00 94.56 84 SER A C 1
ATOM 690 O O . SER A 1 84 ? 4.313 8.507 -9.692 1.00 94.56 84 SER A O 1
ATOM 692 N N . VAL A 1 85 ? 5.412 7.322 -11.259 1.00 94.56 85 VAL A N 1
ATOM 693 C CA . VAL A 1 85 ? 5.787 6.199 -10.383 1.00 94.56 85 VAL A CA 1
ATOM 694 C C . VAL A 1 85 ? 6.637 6.680 -9.208 1.00 94.56 85 VAL A C 1
ATOM 696 O O . VAL A 1 85 ? 6.353 6.341 -8.063 1.00 94.56 85 VAL A O 1
ATOM 699 N N . SER A 1 86 ? 7.635 7.533 -9.456 1.00 93.56 86 SER A N 1
ATOM 700 C CA . SER A 1 86 ? 8.484 8.089 -8.391 1.00 93.56 86 SER A CA 1
ATOM 701 C C . SER A 1 86 ? 7.677 8.884 -7.358 1.00 93.56 86 SER A C 1
ATOM 703 O O . SER A 1 86 ? 7.900 8.751 -6.153 1.00 93.56 86 SER A O 1
ATOM 705 N N . LYS A 1 87 ? 6.708 9.690 -7.817 1.00 92.75 87 LYS A N 1
ATOM 706 C CA . LYS A 1 87 ? 5.819 10.464 -6.939 1.00 92.75 87 LYS A CA 1
ATOM 707 C C . LYS A 1 87 ? 4.925 9.567 -6.088 1.00 92.75 87 LYS A C 1
ATOM 709 O O . LYS A 1 87 ? 4.738 9.856 -4.909 1.00 92.75 87 LYS A O 1
ATOM 714 N N . GLU A 1 88 ? 4.372 8.501 -6.658 1.00 92.25 88 GLU A N 1
ATOM 715 C CA . GLU A 1 88 ? 3.520 7.568 -5.913 1.00 92.25 88 GLU A CA 1
ATOM 716 C C . GLU A 1 88 ? 4.315 6.741 -4.918 1.00 92.25 88 GLU A C 1
ATOM 718 O O . GLU A 1 88 ? 3.928 6.658 -3.753 1.00 92.25 88 GLU A O 1
ATOM 723 N N . LEU A 1 89 ? 5.481 6.239 -5.327 1.00 91.38 89 LEU A N 1
ATOM 724 C CA . LEU A 1 89 ? 6.379 5.542 -4.421 1.00 91.38 89 LEU A CA 1
ATOM 725 C C . LEU A 1 89 ? 6.745 6.415 -3.223 1.00 91.38 89 LEU A C 1
ATOM 727 O O . LEU A 1 89 ? 6.765 5.899 -2.111 1.00 91.38 89 LEU A O 1
ATOM 731 N N . ALA A 1 90 ? 6.991 7.716 -3.408 1.00 88.12 90 ALA A N 1
ATOM 732 C CA . ALA A 1 90 ? 7.305 8.640 -2.316 1.00 88.12 90 ALA A CA 1
ATOM 733 C C . ALA A 1 90 ? 6.144 8.846 -1.321 1.00 88.12 90 ALA A C 1
ATOM 735 O O . ALA A 1 90 ? 6.392 9.113 -0.147 1.00 88.12 90 ALA A O 1
ATOM 736 N N . ARG A 1 91 ? 4.885 8.691 -1.754 1.00 86.81 91 ARG A N 1
ATOM 737 C CA . ARG A 1 91 ? 3.696 8.870 -0.897 1.00 86.81 91 ARG A CA 1
ATOM 738 C C . ARG A 1 91 ? 3.432 7.691 0.044 1.00 86.81 91 ARG A C 1
ATOM 740 O O . ARG A 1 91 ? 2.755 7.875 1.048 1.00 86.81 91 ARG A O 1
ATOM 747 N N . LEU A 1 92 ? 3.997 6.517 -0.235 1.00 85.31 92 LEU A N 1
ATOM 748 C CA . LEU A 1 92 ? 3.737 5.275 0.507 1.00 85.31 92 LEU A CA 1
ATOM 749 C C . LEU A 1 92 ? 4.346 5.194 1.926 1.00 85.31 92 LEU A C 1
ATOM 751 O O . LEU A 1 92 ? 4.178 4.174 2.576 1.00 85.31 92 LEU A O 1
ATOM 755 N N . VAL A 1 93 ? 5.059 6.212 2.433 1.00 69.50 93 VAL A N 1
ATOM 756 C CA . VAL A 1 93 ? 5.797 6.105 3.721 1.00 69.50 93 VAL A CA 1
ATOM 757 C C . VAL A 1 93 ? 4.888 6.139 4.956 1.00 69.50 93 VAL A C 1
ATOM 759 O O . VAL A 1 93 ? 5.252 5.609 6.003 1.00 69.50 93 VAL A O 1
ATOM 762 N N . TYR A 1 94 ? 3.719 6.778 4.884 1.00 65.62 94 TYR A N 1
ATOM 763 C CA . TYR A 1 94 ? 2.922 7.007 6.091 1.00 65.62 94 TYR A CA 1
ATOM 764 C C . TYR A 1 94 ? 2.461 5.669 6.698 1.00 65.62 94 TYR A C 1
ATOM 766 O O . TYR A 1 94 ? 1.922 4.823 5.981 1.00 65.62 94 TYR A O 1
ATOM 774 N N . GLY A 1 95 ? 2.661 5.494 8.012 1.00 70.19 95 GLY A N 1
ATOM 775 C CA . GLY A 1 95 ? 2.175 4.353 8.808 1.00 70.19 95 GLY A CA 1
ATOM 776 C C . GLY A 1 95 ? 2.803 2.985 8.514 1.00 70.19 95 GLY A C 1
ATOM 777 O O . GLY A 1 95 ? 2.235 1.980 8.928 1.00 70.19 95 GLY A O 1
ATOM 778 N N . CYS A 1 96 ? 3.943 2.933 7.820 1.00 83.38 96 CYS A N 1
ATOM 779 C CA . CYS A 1 96 ? 4.678 1.685 7.598 1.00 83.38 96 CYS A CA 1
ATOM 780 C C . CYS A 1 96 ? 5.527 1.29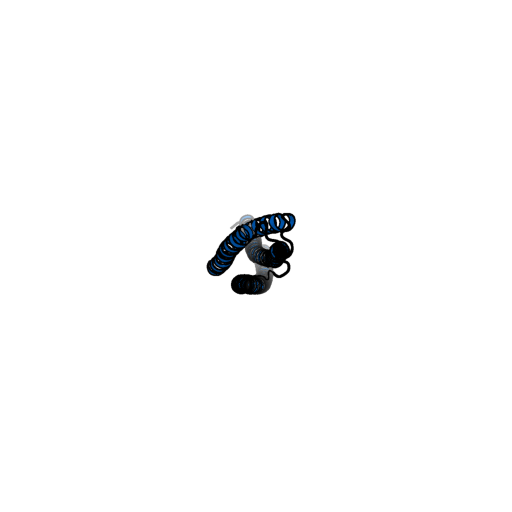2 8.819 1.00 83.38 96 CYS A C 1
ATOM 782 O O . CYS A 1 96 ? 6.025 2.144 9.556 1.00 83.38 96 CYS A O 1
ATOM 784 N N . THR A 1 97 ? 5.723 -0.011 9.007 1.00 87.56 97 THR A N 1
ATOM 785 C CA . THR A 1 97 ? 6.755 -0.570 9.893 1.00 87.56 97 THR A CA 1
ATOM 786 C C . THR A 1 97 ? 8.148 -0.425 9.270 1.00 87.56 97 THR A C 1
ATOM 788 O O . THR A 1 97 ? 8.280 -0.185 8.071 1.00 87.56 97 THR A O 1
ATOM 791 N N . GLU A 1 98 ? 9.207 -0.622 10.060 1.00 88.56 98 GLU A N 1
ATOM 792 C CA . GLU A 1 98 ? 10.592 -0.528 9.569 1.00 88.56 98 GLU A CA 1
ATOM 793 C C . GLU A 1 98 ? 10.888 -1.531 8.435 1.00 88.56 98 GLU A C 1
ATOM 795 O O . GLU A 1 98 ? 11.590 -1.215 7.474 1.00 88.56 98 GLU A O 1
ATOM 800 N N . GLU A 1 99 ? 10.330 -2.743 8.510 1.00 88.88 99 GLU A N 1
ATOM 801 C CA . GLU A 1 99 ? 10.484 -3.750 7.455 1.00 88.88 99 GLU A CA 1
ATOM 802 C C . GLU A 1 99 ? 9.789 -3.317 6.155 1.00 88.88 99 GLU A C 1
ATOM 804 O O . GLU A 1 99 ? 10.364 -3.422 5.068 1.00 88.88 99 GLU A O 1
ATOM 809 N N . GLU A 1 100 ? 8.568 -2.792 6.264 1.00 89.44 100 GLU A N 1
ATOM 810 C CA . GLU A 1 100 ? 7.792 -2.289 5.128 1.00 89.44 100 GLU A CA 1
ATOM 811 C C . GLU A 1 100 ? 8.490 -1.085 4.484 1.00 89.44 100 GLU A C 1
ATOM 813 O O . GLU A 1 100 ? 8.632 -1.024 3.261 1.00 89.44 100 GLU A O 1
ATOM 818 N N . GLU A 1 101 ? 9.020 -0.166 5.292 1.00 90.56 101 GLU A N 1
ATOM 819 C CA . GLU A 1 101 ? 9.799 0.974 4.812 1.00 90.56 101 GLU A CA 1
ATOM 820 C C . GLU A 1 101 ? 11.078 0.528 4.092 1.00 90.56 101 GLU A C 1
ATOM 822 O O . GLU A 1 101 ? 11.420 1.068 3.034 1.00 90.56 101 GLU A O 1
ATOM 827 N N . ARG A 1 102 ? 11.761 -0.502 4.605 1.00 90.44 102 ARG A N 1
ATOM 828 C CA . ARG A 1 102 ? 12.945 -1.087 3.965 1.00 90.44 102 ARG A CA 1
ATOM 829 C C . ARG A 1 102 ? 12.609 -1.683 2.597 1.00 90.44 102 ARG A C 1
ATOM 831 O O . ARG A 1 102 ? 13.331 -1.424 1.633 1.00 90.44 102 ARG A O 1
ATOM 838 N N . ARG A 1 103 ? 11.502 -2.426 2.481 1.00 90.44 103 ARG A N 1
ATOM 839 C CA . ARG A 1 103 ? 11.029 -2.992 1.202 1.00 90.44 103 ARG A CA 1
ATOM 840 C C . ARG A 1 103 ? 10.640 -1.899 0.205 1.00 90.44 103 ARG A C 1
ATOM 842 O O . ARG A 1 103 ? 11.101 -1.918 -0.935 1.00 90.44 103 ARG A O 1
ATOM 849 N N . LEU A 1 104 ? 9.872 -0.899 0.638 1.00 92.44 104 LEU A N 1
ATOM 850 C CA . LEU A 1 104 ? 9.509 0.252 -0.197 1.00 92.44 104 LEU A CA 1
ATOM 851 C C . LEU A 1 104 ? 10.743 1.036 -0.663 1.00 92.44 104 LEU A C 1
ATOM 853 O O . LEU A 1 104 ? 10.807 1.474 -1.813 1.00 92.44 104 LEU A O 1
ATOM 857 N N . SER A 1 105 ? 11.744 1.182 0.203 1.00 92.00 105 SER A N 1
ATOM 858 C CA . SER A 1 105 ? 13.013 1.832 -0.134 1.00 92.00 105 SER A CA 1
ATOM 859 C C . SER A 1 105 ? 13.812 1.033 -1.163 1.00 92.00 105 SER A C 1
ATOM 861 O O . SER A 1 105 ? 14.370 1.626 -2.086 1.00 92.00 105 SER A O 1
ATOM 863 N N . ALA A 1 106 ? 13.811 -0.300 -1.074 1.00 92.19 106 ALA A N 1
ATOM 864 C CA . ALA A 1 106 ? 14.424 -1.164 -2.080 1.00 92.19 106 ALA A CA 1
ATOM 865 C C . ALA A 1 106 ? 13.725 -1.042 -3.447 1.00 92.19 106 ALA A C 1
ATOM 867 O O . ALA A 1 106 ? 14.403 -0.923 -4.468 1.00 92.19 106 ALA A O 1
ATOM 868 N N . ILE A 1 107 ? 12.387 -0.980 -3.476 1.00 94.31 107 ILE A N 1
ATOM 869 C CA . ILE A 1 107 ? 11.612 -0.742 -4.708 1.00 94.31 107 ILE A CA 1
ATOM 870 C C . ILE A 1 107 ? 11.965 0.625 -5.311 1.00 94.31 107 ILE A C 1
ATOM 872 O O . ILE A 1 107 ? 12.220 0.721 -6.510 1.00 94.31 107 ILE A O 1
ATOM 876 N N . ARG A 1 108 ? 12.039 1.681 -4.489 1.00 94.12 108 ARG A N 1
ATOM 877 C CA . ARG A 1 108 ? 12.446 3.026 -4.937 1.00 94.12 108 ARG A CA 1
ATOM 878 C C . ARG A 1 108 ? 13.848 3.039 -5.524 1.00 94.12 108 ARG A C 1
ATOM 880 O O . ARG A 1 108 ? 14.042 3.590 -6.604 1.00 94.12 108 ARG A O 1
ATOM 887 N N . ALA A 1 109 ? 14.811 2.444 -4.826 1.00 93.81 109 ALA A N 1
ATOM 888 C CA . ALA A 1 109 ? 16.185 2.365 -5.299 1.00 93.81 109 ALA A CA 1
ATOM 889 C C . ALA A 1 109 ? 16.252 1.611 -6.634 1.00 93.81 109 ALA A C 1
ATOM 891 O O . ALA A 1 109 ? 16.827 2.125 -7.592 1.00 93.81 109 ALA A O 1
ATOM 892 N N . GLY A 1 110 ? 15.588 0.453 -6.726 1.00 93.69 110 GLY A N 1
ATOM 893 C CA . GLY A 1 110 ? 15.481 -0.326 -7.959 1.00 93.69 110 GLY A CA 1
ATOM 894 C C . GLY A 1 110 ? 14.890 0.485 -9.113 1.00 93.69 110 GLY A C 1
ATOM 895 O O . GLY A 1 110 ? 15.489 0.540 -10.183 1.00 93.69 110 GLY A O 1
ATOM 896 N N . HIS A 1 111 ? 13.778 1.189 -8.881 1.00 94.81 111 HIS A N 1
ATOM 897 C CA . HIS A 1 111 ? 13.139 2.049 -9.884 1.00 94.81 111 HIS A CA 1
ATOM 898 C C . HIS A 1 111 ? 14.061 3.173 -10.370 1.00 94.81 111 HIS A C 1
ATOM 900 O O . HIS A 1 111 ? 14.164 3.414 -11.572 1.00 94.81 111 HIS A O 1
ATOM 906 N N . VAL A 1 112 ? 14.775 3.842 -9.459 1.00 94.00 112 VAL A N 1
ATOM 907 C CA . VAL A 1 112 ? 15.730 4.909 -9.807 1.00 94.00 112 VAL A CA 1
ATOM 908 C C . VAL A 1 112 ? 16.892 4.369 -10.642 1.00 94.00 112 VAL A C 1
ATOM 910 O O . VAL A 1 112 ? 17.289 5.011 -11.616 1.00 94.00 112 VAL A O 1
ATOM 913 N N . HIS A 1 113 ? 17.436 3.206 -10.278 1.00 93.12 113 HIS A N 1
ATOM 914 C CA . HIS A 1 113 ? 18.503 2.557 -11.040 1.00 93.12 113 HIS A CA 1
ATOM 915 C C . HIS A 1 113 ? 18.026 2.142 -12.433 1.00 93.12 113 HIS A C 1
ATOM 917 O O . HIS A 1 113 ? 18.622 2.575 -13.416 1.00 93.12 113 HIS A O 1
ATOM 923 N N . LEU A 1 114 ? 16.904 1.420 -12.518 1.00 92.94 114 LEU A N 1
ATOM 924 C CA . LEU A 1 114 ? 16.300 1.003 -13.783 1.00 92.94 114 LEU A CA 1
ATOM 925 C C . LEU A 1 114 ? 16.045 2.206 -14.697 1.00 92.94 114 LEU A C 1
ATOM 927 O O . LEU A 1 114 ? 16.456 2.218 -15.850 1.00 92.94 114 LEU A O 1
ATOM 931 N N . THR A 1 115 ? 15.406 3.251 -14.173 1.00 93.38 115 THR A N 1
ATOM 932 C CA . THR A 1 115 ? 15.102 4.472 -14.928 1.00 93.38 115 THR A CA 1
ATOM 933 C C . THR A 1 115 ? 16.355 5.104 -15.523 1.00 93.38 115 THR A C 1
ATOM 935 O O . THR A 1 115 ? 16.350 5.534 -16.677 1.00 93.38 115 THR A O 1
ATOM 938 N N . ARG A 1 116 ? 17.430 5.191 -14.731 1.00 93.25 116 ARG A N 1
ATOM 939 C CA . ARG A 1 116 ? 18.702 5.758 -15.182 1.00 93.25 116 ARG A CA 1
ATOM 940 C C . ARG A 1 116 ? 19.274 4.939 -16.335 1.00 93.25 116 ARG A C 1
ATOM 942 O O . ARG A 1 116 ? 19.641 5.520 -17.353 1.00 93.25 116 ARG A O 1
ATOM 949 N N . ASP A 1 117 ? 19.310 3.619 -16.183 1.00 91.06 117 ASP A N 1
ATOM 950 C CA . ASP A 1 117 ? 19.860 2.703 -17.183 1.00 91.06 117 ASP A CA 1
ATOM 951 C C . ASP A 1 117 ? 19.044 2.759 -18.486 1.00 91.06 117 ASP A C 1
ATOM 953 O O . ASP A 1 117 ? 19.605 2.853 -19.581 1.00 91.06 117 ASP A O 1
ATOM 957 N N . LEU A 1 118 ? 17.713 2.803 -18.371 1.00 90.25 118 LEU A N 1
ATOM 958 C CA . LEU A 1 118 ? 16.800 2.977 -19.499 1.00 90.25 118 LEU A CA 1
ATOM 959 C C . LEU A 1 118 ? 17.022 4.310 -20.221 1.00 90.25 118 LEU A C 1
ATOM 961 O O . LEU A 1 118 ? 17.099 4.321 -21.447 1.00 90.25 118 LEU A O 1
ATOM 965 N N . ARG A 1 119 ? 17.192 5.422 -19.494 1.00 90.44 119 ARG A N 1
ATOM 966 C CA . ARG A 1 119 ? 17.450 6.736 -20.106 1.00 90.44 119 ARG A CA 1
ATOM 967 C C . ARG A 1 119 ? 18.762 6.747 -20.892 1.00 90.44 119 ARG A C 1
ATOM 969 O O . ARG A 1 119 ? 18.775 7.203 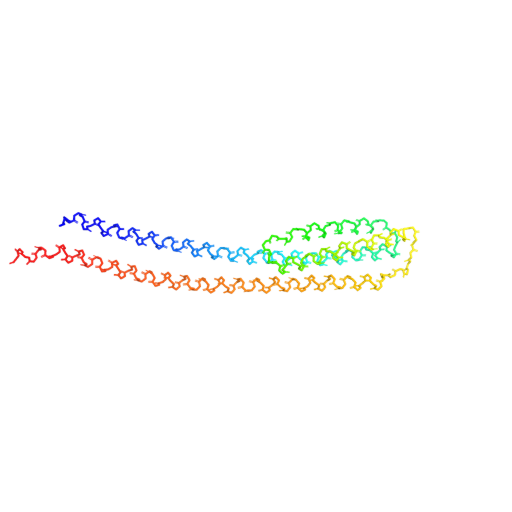-22.032 1.00 90.44 119 ARG A O 1
ATOM 976 N N . VAL A 1 120 ? 19.833 6.176 -20.337 1.00 89.19 120 VAL A N 1
ATOM 977 C CA . VAL A 1 120 ? 21.122 6.033 -21.042 1.00 89.19 120 VAL A CA 1
ATOM 978 C C . VAL A 1 120 ? 20.955 5.202 -22.320 1.00 89.19 120 VAL A C 1
ATOM 980 O O . VAL A 1 120 ? 21.470 5.565 -23.381 1.00 89.19 120 VAL A O 1
ATOM 983 N N . LEU A 1 121 ? 20.190 4.108 -22.256 1.00 87.06 121 LEU A N 1
ATOM 984 C CA . LEU A 1 121 ? 19.881 3.290 -23.430 1.00 87.06 121 LEU A CA 1
ATOM 985 C C . LEU A 1 121 ? 19.080 4.065 -24.485 1.00 87.06 121 LEU A C 1
ATOM 987 O O . LEU A 1 121 ? 19.384 3.945 -25.671 1.00 87.06 121 LEU A O 1
ATOM 991 N N . MET A 1 122 ? 18.102 4.874 -24.080 1.00 87.00 122 MET A N 1
ATOM 992 C CA . MET A 1 122 ? 17.320 5.702 -25.003 1.00 87.00 122 MET A CA 1
ATOM 993 C C . MET A 1 122 ? 18.172 6.781 -25.672 1.00 87.00 122 MET A C 1
ATOM 995 O O . MET A 1 122 ? 18.090 6.949 -26.887 1.00 87.00 122 MET A O 1
ATOM 999 N N . GLU A 1 123 ? 19.024 7.470 -24.911 1.00 87.06 123 GLU A N 1
ATOM 1000 C CA . GLU A 1 123 ? 19.935 8.494 -25.433 1.00 87.06 123 GLU A CA 1
ATOM 1001 C C . GLU A 1 123 ? 20.933 7.902 -26.433 1.00 87.06 123 GLU A C 1
ATOM 1003 O O . GLU A 1 123 ? 21.100 8.439 -27.527 1.00 87.06 123 GLU A O 1
ATOM 1008 N N . SER A 1 124 ? 21.531 6.748 -26.112 1.00 82.94 124 SER A N 1
ATOM 1009 C CA . SER A 1 124 ? 22.483 6.065 -27.004 1.00 82.94 124 SER A CA 1
ATOM 1010 C C . SER A 1 124 ? 21.867 5.559 -28.314 1.00 82.94 124 SER A C 1
ATOM 1012 O O . SER A 1 124 ? 22.591 5.312 -29.276 1.00 82.94 124 SER A O 1
ATOM 1014 N N . ARG A 1 125 ? 20.538 5.401 -28.364 1.00 77.38 125 ARG A N 1
ATOM 1015 C CA . ARG A 1 125 ? 19.794 4.921 -29.541 1.00 77.38 125 ARG A CA 1
ATOM 1016 C C . ARG A 1 125 ? 18.962 6.005 -30.216 1.00 77.38 125 ARG A C 1
ATOM 1018 O O . ARG A 1 125 ? 18.228 5.720 -31.164 1.00 77.38 125 ARG A O 1
ATOM 1025 N N . LYS A 1 126 ? 19.076 7.251 -29.759 1.00 73.88 126 LYS A N 1
ATOM 1026 C CA . LYS A 1 126 ? 18.331 8.374 -30.318 1.00 73.88 126 LYS A CA 1
ATOM 1027 C C . LYS A 1 126 ? 18.711 8.573 -31.792 1.00 73.88 126 LYS A C 1
ATOM 1029 O O . LYS A 1 126 ? 19.884 8.697 -32.127 1.00 73.88 126 LYS A O 1
ATOM 1034 N N . GLY A 1 127 ? 17.713 8.585 -32.677 1.00 63.78 127 GLY A N 1
ATOM 1035 C CA . GLY A 1 127 ? 17.903 8.758 -34.126 1.00 63.78 127 GLY A CA 1
ATOM 1036 C C . GLY A 1 127 ? 18.226 7.480 -34.910 1.00 63.78 127 GLY A C 1
ATOM 1037 O O . GLY A 1 127 ? 18.297 7.531 -36.136 1.00 63.78 127 GLY A O 1
ATOM 1038 N N . ALA A 1 128 ? 18.367 6.332 -34.244 1.00 62.28 128 ALA A N 1
ATOM 1039 C CA . ALA A 1 128 ? 18.562 5.045 -34.895 1.00 62.28 128 ALA A CA 1
ATOM 1040 C C . ALA A 1 128 ? 17.271 4.216 -34.790 1.00 62.28 128 ALA A C 1
ATOM 1042 O O . ALA A 1 128 ? 17.051 3.498 -33.816 1.00 62.28 128 ALA A O 1
ATOM 1043 N N . ALA A 1 129 ? 16.385 4.334 -35.786 1.00 55.72 129 ALA A N 1
ATOM 1044 C CA . ALA A 1 129 ? 15.207 3.475 -35.870 1.00 55.72 129 ALA A CA 1
ATOM 1045 C C . ALA A 1 129 ? 15.673 2.023 -36.049 1.00 55.72 129 ALA A C 1
ATOM 1047 O O . ALA A 1 129 ? 16.262 1.651 -37.068 1.00 55.72 129 ALA A O 1
ATOM 1048 N N . HIS A 1 130 ? 15.458 1.201 -35.029 1.00 61.94 130 HIS A N 1
ATOM 1049 C CA . HIS A 1 130 ? 15.852 -0.198 -35.036 1.00 61.94 130 HIS A CA 1
ATOM 1050 C C . HIS A 1 130 ? 14.598 -1.051 -34.912 1.00 61.94 130 HIS A C 1
ATOM 1052 O O . HIS A 1 130 ? 14.158 -1.394 -33.819 1.00 61.94 130 HIS A O 1
ATOM 1058 N N . THR A 1 131 ? 14.044 -1.442 -36.059 1.00 52.91 131 THR A N 1
ATOM 1059 C CA . THR A 1 131 ? 12.844 -2.292 -36.158 1.00 52.91 131 THR A CA 1
ATOM 1060 C C . THR A 1 131 ? 12.992 -3.653 -35.459 1.00 52.91 131 THR A C 1
ATOM 1062 O O . THR A 1 131 ? 11.996 -4.333 -35.229 1.00 52.91 131 THR A O 1
ATOM 1065 N N . THR A 1 132 ? 14.214 -4.039 -35.072 1.00 56.47 132 THR A N 1
ATOM 1066 C CA . THR A 1 132 ? 14.545 -5.275 -34.346 1.00 56.47 132 THR A CA 1
ATOM 1067 C C . THR A 1 132 ? 15.082 -5.053 -32.928 1.00 56.47 132 THR A C 1
ATOM 1069 O O . THR A 1 132 ? 15.501 -6.017 -32.288 1.00 56.47 132 THR A O 1
ATOM 1072 N N . ALA A 1 133 ? 15.094 -3.821 -32.403 1.00 64.88 133 ALA A N 1
ATOM 1073 C CA . ALA A 1 133 ? 15.586 -3.580 -31.050 1.00 64.88 133 ALA A CA 1
ATOM 1074 C C . ALA A 1 133 ? 14.648 -4.208 -30.009 1.00 64.88 133 ALA A C 1
ATOM 1076 O O . ALA A 1 133 ? 13.555 -3.716 -29.725 1.00 64.88 133 ALA A O 1
ATOM 1077 N N . THR A 1 134 ? 15.095 -5.318 -29.431 1.00 73.00 134 THR A N 1
ATOM 1078 C CA . THR A 1 134 ? 14.481 -5.935 -28.259 1.00 73.00 134 THR A CA 1
ATOM 1079 C C . THR A 1 134 ? 14.994 -5.270 -26.990 1.00 73.00 134 THR A C 1
ATOM 1081 O O . THR A 1 134 ? 16.136 -4.802 -26.937 1.00 73.00 134 THR A O 1
ATOM 1084 N N . VAL A 1 135 ? 14.161 -5.264 -25.948 1.00 79.00 135 VAL A N 1
ATOM 1085 C CA . VAL A 1 135 ? 14.594 -4.884 -24.601 1.00 79.00 135 VAL A CA 1
ATOM 1086 C C . VAL A 1 135 ? 15.776 -5.785 -24.206 1.00 79.00 135 VAL A C 1
ATOM 1088 O O . VAL A 1 135 ? 15.702 -7.000 -24.410 1.00 79.00 135 VAL A O 1
ATOM 1091 N N . PRO A 1 136 ? 16.902 -5.230 -23.718 1.00 83.75 136 PRO A N 1
ATOM 1092 C CA . PRO A 1 136 ? 18.021 -6.049 -23.271 1.00 83.75 136 PRO A CA 1
ATOM 1093 C C . PRO A 1 136 ? 17.597 -6.979 -22.132 1.00 83.75 136 PRO A C 1
ATOM 1095 O O . PRO A 1 136 ? 16.921 -6.549 -21.203 1.00 83.75 136 PRO A O 1
ATOM 1098 N N . ARG A 1 137 ? 18.062 -8.232 -22.144 1.00 85.75 137 ARG A N 1
ATOM 1099 C CA . ARG A 1 137 ? 17.723 -9.223 -21.107 1.00 85.75 137 ARG A CA 1
ATOM 1100 C C . ARG A 1 137 ? 18.005 -8.734 -19.680 1.00 85.75 137 ARG A C 1
ATOM 1102 O O . ARG A 1 137 ? 17.204 -8.976 -18.792 1.00 85.75 137 ARG A O 1
ATOM 1109 N N . ALA A 1 138 ? 19.105 -8.008 -19.476 1.00 83.62 138 ALA A N 1
ATOM 1110 C CA . ALA A 1 138 ? 19.447 -7.438 -18.172 1.00 83.62 138 ALA A CA 1
ATOM 1111 C C . ALA A 1 138 ? 18.395 -6.430 -17.664 1.00 83.62 138 ALA A C 1
ATOM 1113 O O . ALA A 1 138 ? 18.131 -6.369 -16.469 1.00 83.62 138 ALA A O 1
ATOM 1114 N N . VAL A 1 139 ? 17.773 -5.668 -18.571 1.00 85.19 139 VAL A N 1
ATOM 1115 C CA . VAL A 1 139 ? 16.688 -4.735 -18.238 1.00 85.19 139 VAL A CA 1
ATOM 1116 C C . VAL A 1 139 ? 15.430 -5.507 -17.852 1.00 85.19 139 VAL A C 1
ATOM 1118 O O . VAL A 1 139 ? 14.812 -5.188 -16.841 1.00 85.19 139 VAL A O 1
ATOM 1121 N N . ASP A 1 140 ? 15.071 -6.539 -18.620 1.00 86.88 140 ASP A N 1
ATOM 1122 C CA . ASP A 1 140 ? 13.921 -7.392 -18.297 1.00 86.88 140 ASP A CA 1
ATOM 1123 C C . ASP A 1 140 ? 14.102 -8.080 -16.929 1.00 86.88 140 ASP A C 1
ATOM 1125 O O . ASP A 1 140 ? 13.192 -8.056 -16.107 1.00 86.88 140 ASP A O 1
ATOM 1129 N N . GLU A 1 141 ? 15.296 -8.598 -16.625 1.00 89.25 141 GLU A N 1
ATOM 1130 C CA . GLU A 1 141 ? 15.600 -9.214 -15.324 1.00 89.25 141 GLU A CA 1
ATOM 1131 C C . GLU A 1 141 ? 15.502 -8.210 -14.157 1.00 89.25 141 GLU A C 1
ATOM 1133 O O . GLU A 1 141 ? 14.965 -8.542 -13.096 1.00 89.25 141 GLU A O 1
ATOM 1138 N N . GLN A 1 142 ? 15.970 -6.969 -14.341 1.00 89.25 142 GLN A N 1
ATOM 1139 C CA . GLN A 1 142 ? 15.799 -5.902 -13.346 1.00 89.25 142 GLN A CA 1
ATOM 1140 C C . GLN A 1 142 ? 14.319 -5.547 -13.139 1.00 89.25 142 GLN A C 1
ATOM 1142 O O . GLN A 1 142 ? 13.877 -5.378 -11.999 1.00 89.25 142 GLN A O 1
ATOM 1147 N N . MET A 1 143 ? 13.548 -5.452 -14.225 1.00 89.19 143 MET A N 1
ATOM 1148 C CA . MET A 1 143 ? 12.112 -5.181 -14.175 1.00 89.19 143 MET A CA 1
ATOM 1149 C C . MET A 1 143 ? 11.348 -6.278 -13.441 1.00 89.19 143 MET A C 1
ATOM 1151 O O . MET A 1 143 ? 10.563 -5.971 -12.545 1.00 89.19 143 MET A O 1
ATOM 1155 N N . ASP A 1 144 ? 11.621 -7.542 -13.756 1.00 91.69 144 ASP A N 1
ATOM 1156 C CA . ASP A 1 144 ? 11.022 -8.695 -13.085 1.00 91.69 144 ASP A CA 1
ATOM 1157 C C . ASP A 1 144 ? 11.356 -8.717 -11.587 1.00 91.69 144 ASP A C 1
ATOM 1159 O O . ASP A 1 144 ? 10.499 -9.040 -10.761 1.00 91.69 144 ASP A O 1
ATOM 1163 N N . GLY A 1 145 ? 12.576 -8.317 -11.214 1.00 91.69 145 GLY A N 1
ATOM 1164 C CA . GLY A 1 145 ? 12.970 -8.147 -9.815 1.00 91.69 145 GLY A CA 1
ATOM 1165 C C . GLY A 1 145 ? 12.148 -7.076 -9.091 1.00 91.69 145 GLY A C 1
ATOM 1166 O O . GLY A 1 145 ? 11.667 -7.308 -7.980 1.00 91.69 145 GLY A O 1
ATOM 1167 N N . ILE A 1 146 ? 11.932 -5.918 -9.722 1.00 93.50 146 ILE A N 1
ATOM 1168 C CA . ILE A 1 146 ? 11.097 -4.848 -9.155 1.00 93.50 146 ILE A CA 1
ATOM 1169 C C . ILE A 1 146 ? 9.638 -5.302 -9.055 1.00 93.50 146 ILE A C 1
ATOM 1171 O O . ILE A 1 146 ? 9.017 -5.088 -8.014 1.00 93.50 146 ILE A O 1
ATOM 1175 N N . TYR A 1 147 ? 9.098 -5.962 -10.083 1.00 93.12 147 TYR A N 1
ATOM 1176 C CA . TYR A 1 147 ? 7.730 -6.483 -10.055 1.00 93.12 147 TYR A CA 1
ATOM 1177 C C . TYR A 1 147 ? 7.511 -7.476 -8.930 1.00 93.12 147 TYR A C 1
ATOM 1179 O O . TYR A 1 147 ? 6.523 -7.354 -8.211 1.00 93.12 147 TYR A O 1
ATOM 1187 N N . ARG A 1 148 ? 8.446 -8.409 -8.744 1.00 93.62 148 ARG A N 1
ATOM 1188 C CA . ARG A 1 148 ? 8.378 -9.377 -7.652 1.00 93.62 148 ARG A CA 1
ATOM 1189 C C . ARG A 1 148 ? 8.381 -8.682 -6.295 1.00 93.62 148 ARG A C 1
ATOM 1191 O O . ARG A 1 148 ? 7.534 -8.978 -5.464 1.00 93.62 148 ARG A O 1
ATOM 1198 N N . ASN A 1 149 ? 9.261 -7.701 -6.096 1.00 93.25 149 ASN A N 1
ATOM 1199 C CA . ASN A 1 149 ? 9.301 -6.937 -4.848 1.00 93.25 149 ASN A CA 1
ATOM 1200 C C . ASN A 1 149 ? 7.995 -6.165 -4.600 1.00 93.25 149 ASN A C 1
ATOM 1202 O O . ASN A 1 149 ? 7.524 -6.100 -3.464 1.00 93.25 149 ASN A O 1
ATOM 1206 N N . VAL A 1 150 ? 7.400 -5.581 -5.645 1.00 94.06 150 VAL A N 1
ATOM 1207 C CA . VAL A 1 150 ? 6.091 -4.915 -5.559 1.00 94.06 150 VAL A CA 1
ATOM 1208 C C . VAL A 1 150 ? 4.996 -5.919 -5.198 1.00 94.06 150 VAL A C 1
ATOM 1210 O O . VAL A 1 150 ? 4.230 -5.655 -4.277 1.00 94.06 150 VAL A O 1
ATOM 1213 N N . GLU A 1 151 ? 4.943 -7.072 -5.863 1.00 94.25 151 GLU A N 1
ATOM 1214 C CA . GLU A 1 151 ? 3.955 -8.125 -5.612 1.00 94.25 151 GLU A CA 1
ATOM 1215 C C . GLU A 1 151 ? 4.058 -8.685 -4.189 1.00 94.25 151 GLU A C 1
ATOM 1217 O O . GLU A 1 151 ? 3.060 -8.724 -3.472 1.00 94.25 151 GLU A O 1
ATOM 1222 N N . GLU A 1 152 ? 5.266 -9.013 -3.729 1.00 93.62 152 GLU A N 1
ATOM 1223 C CA . GLU A 1 152 ? 5.508 -9.441 -2.348 1.00 93.62 152 GLU A CA 1
ATOM 1224 C C . GLU A 1 152 ? 5.066 -8.378 -1.333 1.00 93.62 152 GLU A C 1
ATOM 1226 O O . GLU A 1 152 ? 4.500 -8.705 -0.291 1.00 93.62 152 GLU A O 1
ATOM 1231 N N . THR A 1 153 ? 5.284 -7.094 -1.637 1.00 93.38 153 THR A N 1
ATOM 1232 C CA . THR A 1 153 ? 4.872 -5.995 -0.750 1.00 93.38 153 THR A CA 1
ATOM 1233 C C . THR A 1 153 ? 3.349 -5.800 -0.756 1.00 93.38 153 THR A C 1
ATOM 1235 O O . THR A 1 153 ? 2.770 -5.481 0.281 1.00 93.38 153 THR A O 1
ATOM 1238 N N . ILE A 1 154 ? 2.671 -6.038 -1.886 1.00 93.19 154 ILE A N 1
ATOM 1239 C CA . ILE A 1 154 ? 1.200 -6.049 -1.964 1.00 93.19 154 ILE A CA 1
ATOM 1240 C C . ILE A 1 154 ? 0.631 -7.171 -1.094 1.00 93.19 154 ILE A C 1
ATOM 1242 O O . ILE A 1 154 ? -0.307 -6.922 -0.337 1.00 93.19 154 ILE A O 1
ATOM 1246 N N . VAL A 1 155 ? 1.196 -8.380 -1.185 1.00 93.62 155 VAL A N 1
ATOM 1247 C CA . VAL A 1 155 ? 0.780 -9.523 -0.357 1.00 93.62 155 VAL A CA 1
ATOM 1248 C C . VAL A 1 155 ? 0.978 -9.202 1.121 1.00 93.62 155 VAL A C 1
ATOM 1250 O O . VAL A 1 155 ? 0.032 -9.329 1.891 1.00 93.62 155 VAL A O 1
ATOM 1253 N N . LEU A 1 156 ? 2.146 -8.667 1.493 1.00 93.12 156 LEU A N 1
ATOM 1254 C CA . LEU A 1 156 ? 2.439 -8.256 2.866 1.00 93.12 156 LEU A CA 1
ATOM 1255 C C . LEU A 1 156 ? 1.400 -7.265 3.409 1.00 93.12 156 LEU A C 1
ATOM 1257 O O . LEU A 1 156 ? 0.875 -7.459 4.503 1.00 93.12 156 LEU A O 1
ATOM 1261 N N . PHE A 1 157 ? 1.063 -6.215 2.655 1.00 91.25 157 PHE A N 1
ATOM 1262 C CA . PHE A 1 157 ? 0.018 -5.282 3.084 1.00 91.25 157 PHE A CA 1
ATOM 1263 C C . PHE A 1 157 ? -1.370 -5.927 3.124 1.00 91.25 157 PHE A C 1
ATOM 1265 O O . PHE A 1 157 ? -2.159 -5.584 4.001 1.00 91.25 157 PHE A O 1
ATOM 1272 N N . GLY A 1 158 ? -1.675 -6.868 2.229 1.00 90.19 158 GLY A N 1
ATOM 1273 C CA . GLY A 1 158 ? -2.909 -7.655 2.279 1.00 90.19 158 GLY A CA 1
ATOM 1274 C C . GLY A 1 158 ? -3.027 -8.477 3.565 1.00 90.19 158 GLY A C 1
ATOM 1275 O O . GLY A 1 158 ? -4.068 -8.445 4.222 1.00 90.19 158 GLY A O 1
ATOM 1276 N N . ASP A 1 159 ? -1.944 -9.137 3.970 1.00 91.94 159 ASP A N 1
ATOM 1277 C CA . ASP A 1 159 ? -1.881 -9.896 5.220 1.00 91.94 159 ASP A CA 1
ATOM 1278 C C . ASP A 1 159 ? -2.048 -8.974 6.436 1.00 91.94 159 ASP A C 1
ATOM 1280 O O . ASP A 1 159 ? -2.846 -9.266 7.326 1.00 91.94 159 ASP A O 1
ATOM 1284 N N . ARG A 1 160 ? -1.415 -7.791 6.425 1.00 89.81 160 ARG A N 1
ATOM 1285 C CA . ARG A 1 160 ? -1.607 -6.768 7.469 1.00 89.81 160 ARG A CA 1
ATOM 1286 C C . ARG A 1 160 ? -3.055 -6.301 7.583 1.00 89.81 160 ARG A C 1
ATOM 1288 O O . ARG A 1 160 ? -3.536 -6.133 8.700 1.00 89.81 160 ARG A O 1
ATOM 1295 N N . VAL A 1 161 ? -3.760 -6.098 6.467 1.00 90.06 161 VAL A N 1
ATOM 1296 C CA . VAL A 1 161 ? -5.195 -5.759 6.494 1.00 90.06 161 VAL A CA 1
ATOM 1297 C C . VAL A 1 161 ? -5.981 -6.860 7.199 1.00 90.06 161 VAL A C 1
ATOM 1299 O O . VAL A 1 161 ? -6.769 -6.560 8.091 1.00 90.06 161 VAL A O 1
ATOM 1302 N N . ASN A 1 162 ? -5.749 -8.124 6.836 1.00 89.56 162 ASN A N 1
ATOM 1303 C CA . ASN A 1 162 ? -6.447 -9.258 7.441 1.00 89.56 162 ASN A CA 1
ATOM 1304 C C . ASN A 1 162 ? -6.158 -9.376 8.943 1.00 89.56 162 ASN A C 1
ATOM 1306 O O . ASN A 1 162 ? -7.078 -9.618 9.725 1.00 89.56 162 ASN A O 1
ATOM 1310 N N . ASP A 1 163 ? -4.909 -9.159 9.357 1.00 89.88 163 ASP A N 1
ATOM 1311 C CA . ASP A 1 163 ? -4.520 -9.164 10.767 1.00 89.88 1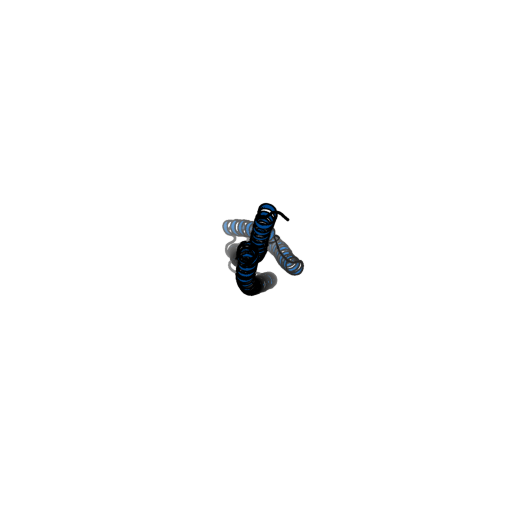63 ASP A CA 1
ATOM 1312 C C . ASP A 1 163 ? -5.201 -8.034 11.547 1.00 89.88 163 ASP A C 1
ATOM 1314 O O . ASP A 1 163 ? -5.782 -8.289 12.601 1.00 89.88 163 ASP A O 1
ATOM 1318 N N . GLN A 1 164 ? -5.204 -6.804 11.019 1.00 87.00 164 GLN A N 1
ATOM 1319 C CA . GLN A 1 164 ? -5.872 -5.668 11.666 1.00 87.00 164 GLN A CA 1
ATOM 1320 C C . GLN A 1 164 ? -7.390 -5.870 11.755 1.00 87.00 164 GLN A C 1
ATOM 1322 O O . GLN A 1 164 ? -7.984 -5.574 12.788 1.00 87.00 164 GLN A O 1
ATOM 1327 N N . VAL A 1 165 ? -8.023 -6.433 10.719 1.00 86.50 165 VAL A N 1
ATOM 1328 C CA . VAL A 1 165 ? -9.456 -6.774 10.751 1.00 86.50 165 VAL A CA 1
ATOM 1329 C C . VAL A 1 165 ? -9.740 -7.832 11.816 1.00 86.50 165 VAL A C 1
ATOM 1331 O O . VAL A 1 165 ? -10.678 -7.677 12.593 1.00 86.50 165 VAL A O 1
ATOM 1334 N N . ARG A 1 166 ? -8.916 -8.883 11.914 1.00 87.44 166 ARG A N 1
ATOM 1335 C CA . ARG A 1 166 ? -9.073 -9.916 12.950 1.00 87.44 166 ARG A CA 1
ATOM 1336 C C . ARG A 1 166 ? -8.891 -9.368 14.363 1.00 87.44 166 ARG A C 1
ATOM 1338 O O . ARG A 1 166 ? -9.621 -9.790 15.258 1.00 87.44 166 ARG A O 1
ATOM 1345 N N . MET A 1 167 ? -7.928 -8.468 14.567 1.00 84.81 167 MET A N 1
ATOM 1346 C CA . MET A 1 167 ? -7.730 -7.790 15.852 1.00 84.81 167 MET A CA 1
ATOM 1347 C C . MET A 1 167 ? -8.944 -6.921 16.193 1.00 84.81 167 MET A C 1
ATOM 1349 O O . MET A 1 167 ? -9.542 -7.120 17.244 1.00 84.81 167 MET A O 1
ATOM 1353 N N . ALA A 1 168 ? -9.407 -6.091 15.254 1.00 83.50 168 ALA A N 1
ATOM 1354 C CA . ALA A 1 168 ? -10.597 -5.261 15.429 1.00 83.50 168 ALA A CA 1
ATOM 1355 C C . ALA A 1 168 ? -11.862 -6.088 15.735 1.00 83.50 168 ALA A C 1
ATOM 1357 O O . ALA A 1 168 ? -12.662 -5.712 16.590 1.00 83.50 168 ALA A O 1
ATOM 1358 N N . GLU A 1 169 ? -12.052 -7.239 15.081 1.00 84.75 169 GLU A N 1
ATOM 1359 C CA . GLU A 1 169 ? -13.157 -8.156 15.385 1.00 84.75 169 GLU A CA 1
ATOM 1360 C C . GLU A 1 169 ? -13.048 -8.764 16.789 1.00 84.75 169 GLU A C 1
ATOM 1362 O O . GLU A 1 169 ? -14.060 -8.898 17.486 1.00 84.75 169 GLU A O 1
ATOM 1367 N N . ALA A 1 170 ? -11.842 -9.155 17.209 1.00 83.12 170 ALA A N 1
ATOM 1368 C CA . ALA A 1 170 ? -11.602 -9.692 18.544 1.00 83.12 170 ALA A CA 1
ATOM 1369 C C . ALA A 1 170 ? -11.857 -8.629 19.624 1.00 83.12 170 ALA A C 1
ATOM 1371 O O . ALA A 1 170 ? -12.571 -8.906 20.592 1.00 83.12 170 ALA A O 1
ATOM 1372 N N . ASP A 1 171 ? -11.367 -7.409 19.413 1.00 80.56 171 ASP A N 1
ATOM 1373 C CA . ASP A 1 171 ? -11.539 -6.285 20.331 1.00 80.56 171 ASP A CA 1
ATOM 1374 C C . ASP A 1 171 ? -12.996 -5.827 20.392 1.00 80.56 171 ASP A C 1
ATOM 1376 O O . ASP A 1 171 ? -13.522 -5.585 21.478 1.00 80.56 171 ASP A O 1
ATOM 1380 N N . ALA A 1 172 ? -13.714 -5.823 19.264 1.00 81.31 172 ALA A N 1
ATOM 1381 C CA . ALA A 1 172 ? -15.151 -5.559 19.244 1.00 81.31 172 ALA A CA 1
ATOM 1382 C C . ALA A 1 172 ? -15.943 -6.607 20.048 1.00 81.31 172 ALA A C 1
ATOM 1384 O O . ALA A 1 172 ? -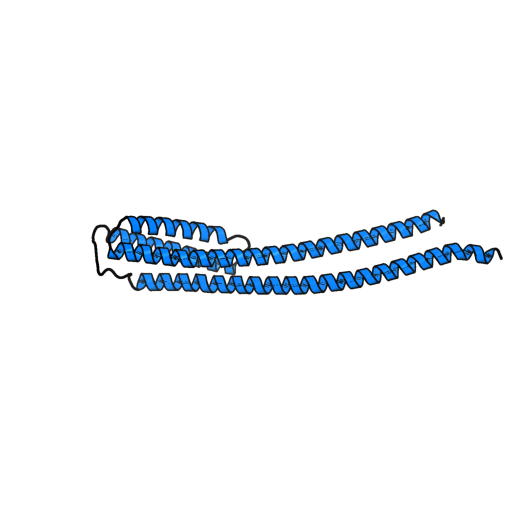16.849 -6.252 20.807 1.00 81.31 172 ALA A O 1
ATOM 1385 N N . ARG A 1 173 ? -15.597 -7.899 19.932 1.00 84.38 173 ARG A N 1
ATOM 1386 C CA . ARG A 1 173 ? -16.228 -8.970 20.729 1.0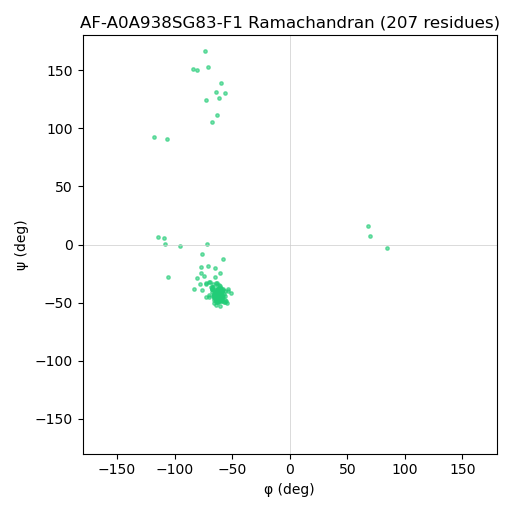0 84.38 173 ARG A CA 1
ATOM 1387 C C . ARG A 1 173 ? -15.921 -8.826 22.217 1.00 84.38 173 ARG A C 1
ATOM 1389 O O . ARG A 1 173 ? -16.824 -8.999 23.040 1.00 84.38 173 ARG A O 1
ATOM 1396 N N . ALA A 1 174 ? -14.678 -8.507 22.568 1.00 78.25 174 ALA A N 1
ATOM 1397 C CA . ALA A 1 174 ? -14.275 -8.275 23.949 1.00 78.25 174 ALA A CA 1
ATOM 1398 C C . ALA A 1 174 ? -15.007 -7.060 24.537 1.00 78.25 174 ALA A C 1
ATOM 1400 O O . ALA A 1 174 ? -15.637 -7.182 25.585 1.00 78.25 174 ALA A O 1
ATOM 1401 N N . ALA A 1 175 ? -15.024 -5.930 23.826 1.00 78.00 175 ALA A N 1
ATOM 1402 C CA . ALA A 1 175 ? -15.722 -4.714 24.235 1.00 78.00 175 ALA A CA 1
ATOM 1403 C C . ALA A 1 175 ? -17.225 -4.953 24.431 1.00 78.00 175 ALA A C 1
ATOM 1405 O O . ALA A 1 175 ? -17.786 -4.530 25.440 1.00 78.00 175 ALA A O 1
ATOM 1406 N N . PHE A 1 176 ? -17.874 -5.689 23.521 1.00 81.12 176 PHE A N 1
ATOM 1407 C CA . PHE A 1 176 ? -19.282 -6.061 23.679 1.00 81.12 176 PHE A CA 1
ATOM 1408 C C . PHE A 1 176 ? -19.507 -6.925 24.926 1.00 81.12 176 PHE A C 1
ATOM 1410 O O . PHE A 1 176 ? -20.456 -6.704 25.677 1.00 81.12 176 PHE A O 1
ATOM 1417 N N . THR A 1 177 ? -18.611 -7.881 25.176 1.00 81.56 177 THR A N 1
ATOM 1418 C CA . THR A 1 177 ? -18.676 -8.752 26.357 1.00 81.56 177 THR A CA 1
ATOM 1419 C C . THR A 1 177 ? -18.513 -7.946 27.646 1.00 81.56 177 THR A C 1
ATOM 1421 O O . THR A 1 177 ? -19.316 -8.103 28.565 1.00 81.56 177 THR A O 1
ATOM 1424 N N . PHE A 1 178 ? -17.531 -7.042 27.709 1.00 78.94 178 PHE A N 1
ATOM 1425 C CA . PHE A 1 178 ? -17.326 -6.168 28.864 1.00 78.94 178 PHE A CA 1
ATOM 1426 C C . PHE A 1 178 ? -18.501 -5.214 29.077 1.00 78.94 178 PHE A C 1
ATOM 1428 O O . PHE A 1 178 ? -19.000 -5.130 30.193 1.00 78.94 178 PHE A O 1
ATOM 1435 N N . MET A 1 179 ? -19.027 -4.582 28.022 1.00 78.00 179 MET A N 1
ATOM 1436 C CA . MET A 1 179 ? -20.222 -3.735 28.127 1.00 78.00 179 MET A CA 1
ATOM 1437 C C . MET A 1 179 ? -21.447 -4.508 28.623 1.00 78.00 179 MET A C 1
ATOM 1439 O O . MET A 1 179 ? -22.227 -3.973 29.410 1.00 78.00 179 MET A O 1
ATOM 1443 N N . ALA A 1 180 ? -21.632 -5.758 28.191 1.00 81.38 180 ALA A N 1
ATOM 1444 C CA . ALA A 1 180 ? -22.729 -6.595 28.665 1.00 81.38 180 ALA A CA 1
ATOM 1445 C C . ALA A 1 180 ? -22.582 -6.925 30.159 1.00 81.38 180 ALA A C 1
ATOM 1447 O O . ALA A 1 180 ? -23.549 -6.803 30.914 1.00 81.38 180 ALA A O 1
ATOM 1448 N N . ILE A 1 181 ? -21.374 -7.298 30.596 1.00 82.31 181 ILE A N 1
ATOM 1449 C CA . ILE A 1 181 ? -21.070 -7.569 32.008 1.00 82.31 181 ILE A CA 1
ATOM 1450 C C . ILE A 1 181 ? -21.282 -6.308 32.850 1.00 82.31 181 ILE A C 1
ATOM 1452 O O . ILE A 1 181 ? -22.007 -6.354 33.843 1.00 82.31 181 ILE A O 1
ATOM 1456 N N . ASP A 1 182 ? -20.718 -5.178 32.431 1.00 77.94 182 ASP A N 1
ATOM 1457 C CA . ASP A 1 182 ? -20.838 -3.903 33.135 1.00 77.94 182 ASP A CA 1
ATOM 1458 C C . ASP A 1 182 ? -22.290 -3.421 33.198 1.00 77.94 182 ASP A C 1
ATOM 1460 O O . ASP A 1 182 ? -22.737 -2.934 34.236 1.00 77.94 182 ASP A O 1
ATOM 1464 N N . GLY A 1 183 ? -23.065 -3.615 32.128 1.00 79.50 183 GLY A N 1
ATOM 1465 C CA . GLY A 1 183 ? -24.498 -3.331 32.110 1.00 79.50 183 GLY A CA 1
ATOM 1466 C C . GLY A 1 183 ? -25.272 -4.167 33.133 1.00 79.50 183 GLY A C 1
ATOM 1467 O O . GLY A 1 183 ? -26.086 -3.628 33.884 1.00 79.50 183 GLY A O 1
ATOM 1468 N N . ILE A 1 184 ? -24.988 -5.471 33.224 1.00 84.44 184 ILE A N 1
ATOM 1469 C CA . ILE A 1 184 ? -25.600 -6.356 34.228 1.00 84.44 184 ILE A CA 1
ATOM 1470 C C . ILE A 1 184 ? -25.201 -5.923 35.645 1.00 84.44 184 ILE A C 1
ATOM 1472 O O . ILE A 1 184 ? -26.066 -5.795 36.515 1.00 84.44 184 ILE A O 1
ATOM 1476 N N . LEU A 1 185 ? -23.914 -5.653 35.882 1.00 81.31 185 LEU A N 1
ATOM 1477 C CA . LEU A 1 185 ? -23.417 -5.183 37.178 1.00 81.31 185 LEU A CA 1
ATOM 1478 C C . LEU A 1 185 ? -24.048 -3.844 37.574 1.00 81.31 185 LEU A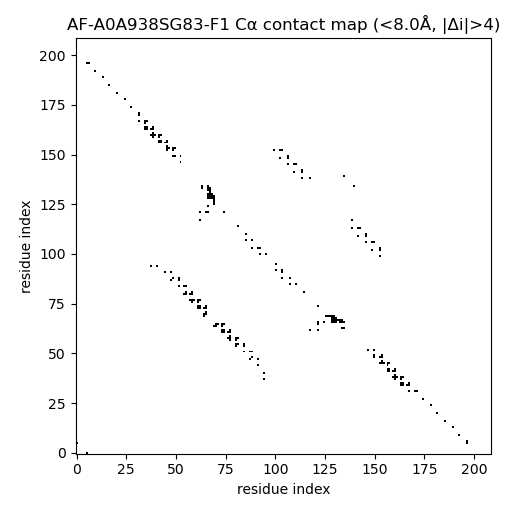 C 1
ATOM 1480 O O . LEU A 1 185 ? -24.422 -3.669 38.734 1.00 81.31 185 LEU A O 1
ATOM 1484 N N . ALA A 1 186 ? -24.235 -2.931 36.621 1.00 77.81 186 ALA A N 1
ATOM 1485 C CA . ALA A 1 186 ? -24.902 -1.654 36.836 1.00 77.81 186 ALA A CA 1
ATOM 1486 C C . ALA A 1 186 ? -26.368 -1.830 37.257 1.00 77.81 186 ALA A C 1
ATOM 1488 O O . ALA A 1 186 ? -26.818 -1.163 38.192 1.00 77.81 186 ALA A O 1
ATOM 1489 N N . VAL A 1 187 ? -27.104 -2.754 36.628 1.00 81.69 187 VAL A N 1
ATOM 1490 C CA . VAL A 1 187 ? -28.488 -3.079 37.015 1.00 81.69 187 VAL A CA 1
ATOM 1491 C C . VAL A 1 187 ? -28.533 -3.670 38.424 1.00 81.69 187 VAL A C 1
ATOM 1493 O O . VAL A 1 187 ? -29.318 -3.207 39.251 1.00 81.69 187 VAL A O 1
ATOM 1496 N N . ILE A 1 188 ? -27.664 -4.638 38.733 1.00 85.19 188 ILE A N 1
ATOM 1497 C CA . ILE A 1 188 ? -27.596 -5.261 40.065 1.00 85.19 188 ILE A CA 1
ATOM 1498 C C . ILE A 1 188 ? -27.260 -4.215 41.134 1.00 85.19 188 ILE A C 1
ATOM 1500 O O . ILE A 1 188 ? -27.936 -4.146 42.162 1.00 85.19 188 ILE A O 1
ATOM 1504 N N . ALA A 1 189 ? -26.255 -3.371 40.888 1.00 80.69 189 ALA A N 1
ATOM 1505 C CA . ALA A 1 189 ? -25.871 -2.294 41.793 1.00 80.69 189 ALA A CA 1
ATOM 1506 C C . ALA A 1 189 ? -27.013 -1.284 41.984 1.00 80.69 189 ALA A C 1
ATOM 1508 O O . ALA A 1 189 ? -27.309 -0.899 43.115 1.00 80.69 189 ALA A O 1
ATOM 1509 N N . GLY A 1 190 ? -27.706 -0.906 40.905 1.00 75.12 190 GLY A N 1
ATOM 1510 C CA . GLY A 1 190 ? -28.881 -0.038 40.953 1.00 75.12 190 GLY A CA 1
ATOM 1511 C C . GLY A 1 190 ? -30.010 -0.625 41.803 1.00 75.12 190 GLY A C 1
ATOM 1512 O O . GLY A 1 190 ? -30.530 0.058 42.687 1.00 75.12 190 GLY A O 1
ATOM 1513 N N . CYS A 1 191 ? -30.339 -1.907 41.610 1.00 82.81 191 CYS A N 1
ATOM 1514 C CA . CYS A 1 191 ? -31.315 -2.623 42.433 1.00 82.81 191 CYS A CA 1
ATOM 1515 C C . CYS A 1 191 ? -30.889 -2.681 43.907 1.00 82.81 191 CYS A C 1
ATOM 1517 O O . CYS A 1 191 ? -31.701 -2.395 44.785 1.00 82.81 191 CYS A O 1
ATOM 1519 N N . ALA A 1 192 ? -29.623 -2.995 44.196 1.00 80.06 192 ALA A N 1
ATOM 1520 C CA . ALA A 1 192 ? -29.107 -3.056 45.563 1.00 80.06 192 ALA A CA 1
ATOM 1521 C C . ALA A 1 192 ? -29.173 -1.691 46.268 1.00 80.06 192 ALA A C 1
ATOM 1523 O O . ALA A 1 192 ? -29.612 -1.611 47.417 1.00 80.06 192 ALA A O 1
ATOM 1524 N N . ILE A 1 193 ? -28.801 -0.609 45.576 1.00 77.62 193 ILE A N 1
ATOM 1525 C CA . ILE A 1 193 ? -28.908 0.764 46.090 1.00 77.62 193 ILE A CA 1
ATOM 1526 C C . ILE A 1 193 ? -30.377 1.127 46.332 1.00 77.62 193 ILE A C 1
ATOM 1528 O O . ILE A 1 193 ? -30.703 1.653 47.396 1.00 77.62 193 ILE A O 1
ATOM 1532 N N . ALA A 1 194 ? -31.273 0.815 45.391 1.00 77.31 194 ALA A N 1
ATOM 1533 C CA . ALA A 1 194 ? -32.703 1.079 45.533 1.00 77.31 194 ALA A CA 1
ATOM 1534 C C . ALA A 1 194 ? -33.302 0.342 46.742 1.00 77.31 194 ALA A C 1
ATOM 1536 O O . ALA A 1 194 ? -34.005 0.957 47.543 1.00 77.31 194 ALA A O 1
ATOM 1537 N N . VAL A 1 195 ? -32.969 -0.940 46.928 1.00 80.94 195 VAL A N 1
ATOM 1538 C CA . VAL A 1 195 ? -33.401 -1.742 48.085 1.00 80.94 195 VAL A CA 1
ATOM 1539 C C . VAL A 1 195 ? -32.821 -1.192 49.389 1.00 80.94 195 VAL A C 1
ATOM 1541 O O . VAL A 1 195 ? -33.549 -1.058 50.372 1.00 80.94 195 VAL A O 1
ATOM 1544 N N . ALA A 1 196 ? -31.538 -0.821 49.415 1.00 75.75 196 ALA A N 1
ATOM 1545 C CA . ALA A 1 196 ? -30.900 -0.251 50.600 1.00 75.75 196 ALA A CA 1
ATOM 1546 C C . ALA A 1 196 ? -31.528 1.093 51.007 1.00 75.75 196 ALA A C 1
ATOM 1548 O O . ALA A 1 196 ? -31.758 1.337 52.193 1.00 75.75 196 ALA A O 1
ATOM 1549 N N . ILE A 1 197 ? -31.844 1.955 50.035 1.00 74.00 197 ILE A N 1
ATOM 1550 C CA . ILE A 1 197 ? -32.559 3.213 50.275 1.00 74.00 197 ILE A CA 1
ATOM 1551 C C . ILE A 1 197 ? -33.983 2.922 50.759 1.00 74.00 197 ILE A C 1
ATOM 1553 O O . ILE A 1 197 ? -34.389 3.472 51.782 1.00 74.00 197 ILE A O 1
ATOM 1557 N N . ALA A 1 198 ? -34.716 2.028 50.086 1.00 73.38 198 ALA A N 1
ATOM 1558 C CA . ALA A 1 198 ? -36.079 1.659 50.459 1.00 73.38 198 ALA A CA 1
ATOM 1559 C C . ALA A 1 198 ? -36.145 1.131 51.899 1.00 73.38 198 ALA A C 1
ATOM 1561 O O . ALA A 1 198 ? -36.920 1.658 52.691 1.00 73.38 198 ALA A O 1
ATOM 1562 N N . GLY A 1 199 ? -35.277 0.186 52.274 1.00 69.94 199 GLY A N 1
ATOM 1563 C CA . GLY A 1 199 ? -35.208 -0.372 53.629 1.00 69.94 199 GLY A CA 1
ATOM 1564 C C . GLY A 1 199 ? -34.838 0.655 54.705 1.00 69.94 199 GLY A C 1
ATOM 1565 O O . GLY A 1 199 ? -35.331 0.589 55.830 1.00 69.94 199 GLY A O 1
ATOM 1566 N N . GLN A 1 200 ? -34.008 1.650 54.377 1.00 67.94 200 GLN A N 1
ATOM 1567 C CA . GLN A 1 200 ? -33.679 2.733 55.311 1.00 67.94 200 GLN A CA 1
ATOM 1568 C C . GLN A 1 200 ? -34.787 3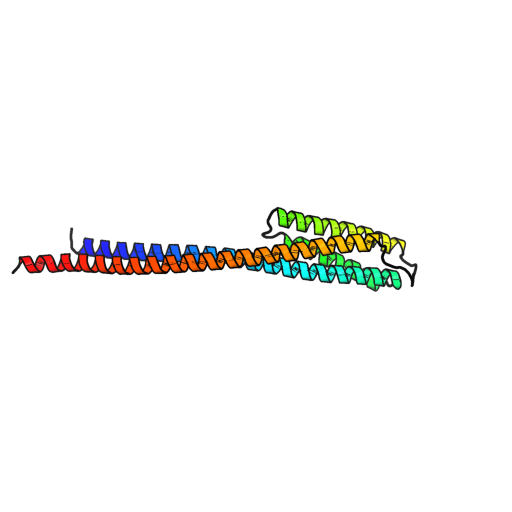.787 55.447 1.00 67.94 200 GLN A C 1
ATOM 1570 O O . GLN A 1 200 ? -34.835 4.463 56.476 1.00 67.94 200 GLN A O 1
ATOM 1575 N N . ILE A 1 201 ? -35.653 3.937 54.441 1.00 66.12 201 ILE A N 1
ATOM 1576 C CA . ILE A 1 201 ? -36.825 4.823 54.484 1.00 66.12 201 ILE A CA 1
ATOM 1577 C C . ILE A 1 201 ? -38.008 4.137 55.182 1.00 66.12 201 ILE A C 1
ATOM 1579 O O . ILE A 1 201 ? -38.706 4.789 55.954 1.00 66.12 201 ILE A O 1
ATOM 1583 N N . THR A 1 202 ? -38.223 2.835 54.972 1.00 63.31 202 THR A N 1
ATOM 1584 C CA . THR A 1 202 ? -39.315 2.076 55.612 1.00 63.31 202 THR A CA 1
ATOM 1585 C C . THR A 1 202 ? -38.998 1.647 57.047 1.00 63.31 202 THR A C 1
ATOM 1587 O O . THR A 1 202 ? -39.902 1.583 57.878 1.00 63.31 202 THR A O 1
ATOM 1590 N N . GLY A 1 203 ? -37.723 1.434 57.391 1.00 54.78 203 GLY A N 1
ATOM 1591 C CA . GLY A 1 203 ? -37.273 1.100 58.749 1.00 54.78 203 GLY A CA 1
ATOM 1592 C C . GLY A 1 203 ? -37.773 2.017 59.886 1.00 54.78 203 GLY A C 1
ATOM 1593 O O . GLY A 1 203 ? -38.140 1.494 60.939 1.00 54.78 203 GLY A O 1
ATOM 1594 N N . PRO A 1 204 ? -37.825 3.357 59.739 1.00 52.66 204 PRO A N 1
ATOM 1595 C CA . PRO A 1 204 ? -38.379 4.232 60.775 1.00 52.66 204 PRO A CA 1
ATOM 1596 C C . PRO A 1 204 ? -39.906 4.142 60.940 1.00 52.66 204 PRO A C 1
ATOM 1598 O O . PRO A 1 204 ? -40.399 4.514 62.000 1.00 52.66 204 PRO A O 1
ATOM 1601 N N . VAL A 1 205 ? -40.657 3.622 59.962 1.00 49.78 205 VAL A N 1
ATOM 1602 C CA . VAL A 1 205 ? -42.126 3.492 60.064 1.00 49.78 205 VAL A CA 1
ATOM 1603 C C . VAL A 1 205 ? -42.518 2.293 60.936 1.00 49.78 205 VAL A C 1
ATOM 1605 O O . VAL A 1 205 ? -43.467 2.377 61.707 1.00 49.78 205 VAL A O 1
ATOM 1608 N N . HIS A 1 206 ? -41.737 1.208 60.916 1.00 46.50 206 HIS A N 1
ATOM 1609 C CA . HIS A 1 206 ? -41.984 0.025 61.753 1.00 46.50 206 HIS A CA 1
ATOM 1610 C C . HIS A 1 206 ? -41.599 0.176 63.231 1.00 46.50 206 HIS A C 1
ATOM 1612 O O . HIS A 1 206 ? -41.900 -0.711 64.016 1.00 46.50 206 HIS A O 1
ATOM 1618 N N . ARG A 1 207 ? -40.935 1.268 63.629 1.00 48.31 207 ARG A N 1
ATOM 1619 C CA . ARG A 1 207 ? -40.637 1.556 65.047 1.00 48.31 207 ARG A CA 1
ATOM 1620 C C . ARG A 1 207 ? -41.662 2.480 65.714 1.00 48.31 207 ARG A C 1
ATOM 1622 O O . ARG A 1 207 ? -41.495 2.803 66.885 1.00 48.31 207 ARG A O 1
ATOM 1629 N N . LEU A 1 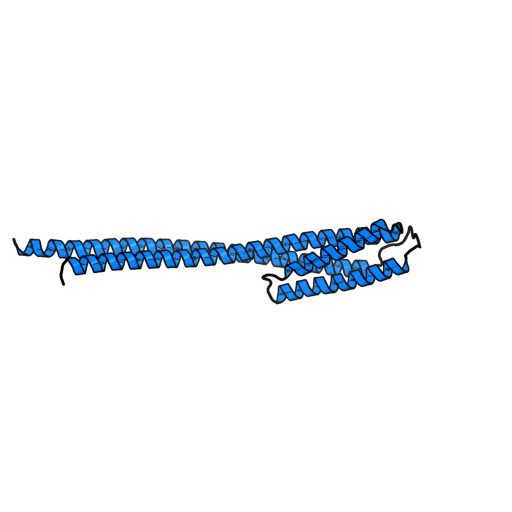208 ? -42.666 2.938 64.966 1.00 45.75 208 LEU A N 1
ATOM 1630 C CA . LEU A 1 208 ? -43.744 3.816 65.439 1.00 45.75 208 LEU A CA 1
ATOM 1631 C C . LEU A 1 208 ? -45.103 3.096 65.552 1.00 45.75 208 LEU A C 1
ATOM 1633 O O . LEU A 1 208 ? -46.082 3.736 65.928 1.00 45.75 208 LEU A O 1
ATOM 1637 N N . ALA A 1 209 ? -45.156 1.798 65.239 1.00 40.94 209 ALA A N 1
ATOM 1638 C CA . ALA A 1 209 ? -46.270 0.894 65.525 1.00 40.94 209 ALA A CA 1
ATOM 1639 C C . ALA A 1 209 ? -45.832 -0.102 66.604 1.00 40.94 209 ALA A C 1
ATOM 1641 O O . ALA A 1 209 ? -46.682 -0.456 67.446 1.00 40.94 209 ALA A O 1
#

Mean predicted aligned error: 9.88 Å

Sequence (209 aa):
MTIARKLFLGFLGLIFLIAFLAAFGVYHVRELQRDTDRAEQYRRNALTLREIQLRLRDTRDAFASFLRTGDEAHSLAFEHLTVSVSKELARLVYGCTEEEERRLSAIRAGHVHLTRDLRVLMESRKGAAHTTATVPRAVDEQMDGIYRNVEETIVLFGDRVNDQVRMAEADARAAFTFMAIDGILAVIAGCAIAVAIAGQITGPVHRLA

Nearest PDB structures (foldseek):
  8otz-assembly1_DQ  TM=4.282E-01  e=3.598E+00  Bos taurus
  9cpb-assembly1_6H  TM=3.189E-01  e=1.609E+00  Bos taurus
  7uw5-assembly1_A  TM=3.080E-01  e=2.069E+00  Escherichia coli K-12

Solvent-accessible surface area (backbone atoms only — not comparable to full-atom values): 11031 Å² total; per-residue (Å²): 134,57,72,68,61,53,54,50,50,55,52,52,50,51,51,51,51,53,49,50,54,52,53,53,50,54,51,54,53,53,50,44,48,52,36,50,52,50,24,52,47,31,49,51,47,28,53,51,48,52,52,42,55,52,44,52,48,52,28,51,52,23,47,45,48,21,41,33,61,47,45,64,69,29,51,53,49,25,53,52,39,51,53,50,44,53,56,53,62,65,64,60,63,75,94,55,53,73,69,54,47,51,52,54,48,51,46,51,51,48,50,54,50,51,51,51,56,50,50,54,52,50,62,77,41,63,89,52,66,30,83,77,49,67,76,54,67,71,58,54,53,52,50,52,51,46,50,48,55,49,52,56,50,32,50,52,27,50,51,49,25,53,50,31,49,52,50,39,52,50,50,51,53,49,51,52,50,50,51,52,52,51,50,52,51,49,52,53,50,50,51,52,52,51,50,54,51,48,52,64,64,51,53,68,60,71,76,75,113